Protein AF-A0A9E1XS50-F1 (afdb_monomer_lite)

Sequence (211 aa):
MIYQVLEYLRHYWGMLVGKTSTLADETSGAGISLDPRLLLGIIILLTICMASSFWAGSIAGSRRHPLLLHALIGAVAPIAYPATIMFTLDLQGAKEREQAKLDEEAAAEAEEAERVRLAEVMGRSPTPEDEDAGAEAESETFDEEYFKRISRNETGQLTGPWLISYNNQSVCALNIAECLDQVVVVEIETPGGDRQRIRIRYVLIEGCEHA

Radius of gyration: 31.03 Å; chains: 1; bounding box: 74×39×75 Å

pLDDT: mean 83.73, std 13.45, range [35.0, 97.88]

Secondary structure (DSSP, 8-state):
-HHHHHHHHHHHHHHHHHHHHHHHHHHHHTT----HHHHHHHHHHHHHHHHHHHHHHHHHHHTTS-HHHHHHHHHHSTTHHHHHHHHH---TTHHHHHHHHHHHHHHHHHHHHHHHHHHHHTT----TTTTSSS--S------HHHHHHHHB-TTSPBP--EEEEETTEEEEEEEEEEEETTEEEEEEE-TTS-EEEEEEEGGGEEEEEE-

Foldseek 3Di:
DVVVVVVVVVVVVVVVVVVVVVVVVVCVVVVPDPDPVVVVVVVVLQVQLQVQLQLQLVLCVVLVHDSNVSSVVSNVDGPVSSVVCNPVPHRPCPVVVVVVVVVVVVVVVVVVVVVCVVCVVVVHDPDVCVVPVPDPPPPPQQFLVVLVVQQADPVRHGDDQKWWDFPNDTAGFGGFDDRDHFWTWTWGQDPVRDIDIDTDGSVGTPDMDGD

Structure (mmCIF, N/CA/C/O backbone):
data_AF-A0A9E1XS50-F1
#
_entry.id   AF-A0A9E1XS50-F1
#
loop_
_atom_site.group_PDB
_atom_site.id
_atom_site.type_symbol
_atom_site.label_atom_id
_atom_site.label_alt_id
_atom_site.label_comp_id
_atom_site.label_asym_id
_atom_site.label_entity_id
_atom_site.label_seq_id
_atom_site.pdbx_PDB_ins_code
_atom_site.Cartn_x
_atom_site.Cartn_y
_atom_site.Cartn_z
_atom_site.occupancy
_atom_site.B_iso_or_equiv
_atom_site.auth_seq_id
_atom_site.auth_comp_id
_atom_site.auth_asym_id
_atom_site.auth_atom_id
_atom_site.pdbx_PDB_model_num
ATOM 1 N N . MET A 1 1 ? 28.394 7.875 9.866 1.00 77.62 1 MET A N 1
ATOM 2 C CA . MET A 1 1 ? 27.316 7.146 9.163 1.00 77.62 1 MET A CA 1
ATOM 3 C C . MET A 1 1 ? 27.189 7.559 7.693 1.00 77.62 1 MET A C 1
ATOM 5 O O . MET A 1 1 ? 27.354 6.703 6.841 1.00 77.62 1 MET A O 1
ATOM 9 N N . ILE A 1 2 ? 27.010 8.848 7.365 1.00 86.94 2 ILE A N 1
ATOM 10 C CA . ILE A 1 2 ? 26.852 9.326 5.968 1.00 86.94 2 ILE A CA 1
ATOM 11 C C . ILE A 1 2 ? 28.036 8.948 5.050 1.00 86.94 2 ILE A C 1
ATOM 13 O O . ILE A 1 2 ? 27.822 8.476 3.938 1.00 86.94 2 ILE A O 1
ATOM 17 N N . TYR A 1 3 ? 29.281 9.075 5.526 1.00 90.19 3 TYR A N 1
ATOM 18 C CA . TYR A 1 3 ? 30.476 8.715 4.745 1.00 90.19 3 TYR A CA 1
ATOM 19 C C . TYR A 1 3 ? 30.543 7.227 4.365 1.00 90.19 3 TYR A C 1
ATOM 21 O O . TYR A 1 3 ? 30.875 6.907 3.229 1.00 90.19 3 TYR A O 1
ATOM 29 N N . GLN A 1 4 ? 30.160 6.324 5.273 1.00 90.56 4 GLN A N 1
ATOM 30 C CA . GLN A 1 4 ? 30.132 4.885 4.987 1.00 90.56 4 GLN A CA 1
ATOM 31 C C . GLN A 1 4 ? 29.066 4.548 3.937 1.00 90.56 4 GLN A C 1
ATOM 33 O O . GLN A 1 4 ? 29.328 3.771 3.026 1.00 90.56 4 GLN A O 1
ATOM 38 N N . VAL A 1 5 ? 27.886 5.176 4.011 1.00 91.06 5 VAL A N 1
ATOM 39 C CA . VAL A 1 5 ? 26.820 4.983 3.012 1.00 91.06 5 VAL A CA 1
ATOM 40 C C . VAL A 1 5 ? 27.280 5.438 1.623 1.00 91.06 5 VAL A C 1
ATOM 42 O O . VAL A 1 5 ? 27.052 4.734 0.641 1.00 91.06 5 VAL A O 1
ATOM 45 N N . LEU A 1 6 ? 27.976 6.575 1.531 1.00 93.88 6 LEU A N 1
ATOM 46 C CA . LEU A 1 6 ? 28.511 7.081 0.263 1.00 93.88 6 LEU A CA 1
ATOM 47 C C . LEU A 1 6 ? 29.593 6.170 -0.333 1.00 93.88 6 LEU A C 1
ATOM 49 O O . LEU A 1 6 ? 29.589 5.951 -1.545 1.00 93.88 6 LEU A O 1
ATOM 53 N N . GLU A 1 7 ? 30.489 5.609 0.484 1.00 94.31 7 GLU A N 1
ATOM 54 C CA . GLU A 1 7 ? 31.482 4.636 0.008 1.00 94.31 7 GLU A CA 1
ATOM 55 C C . GLU A 1 7 ? 30.831 3.354 -0.513 1.00 94.31 7 GLU A C 1
ATOM 57 O O . GLU A 1 7 ? 31.189 2.886 -1.596 1.00 94.31 7 GLU A O 1
ATOM 62 N N . TYR A 1 8 ? 29.830 2.829 0.199 1.00 94.19 8 T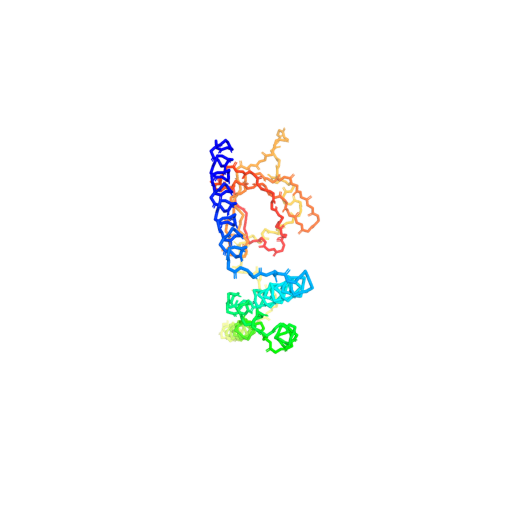YR A N 1
ATOM 63 C CA . TYR A 1 8 ? 29.065 1.672 -0.263 1.00 94.19 8 TYR A CA 1
ATOM 64 C C . TYR A 1 8 ? 28.368 1.954 -1.595 1.00 94.19 8 TYR A C 1
ATOM 66 O O . TYR A 1 8 ? 28.516 1.180 -2.541 1.00 94.19 8 TYR A O 1
ATOM 74 N N . LEU A 1 9 ? 27.664 3.083 -1.712 1.00 91.81 9 LEU A N 1
ATOM 75 C CA . LEU A 1 9 ? 26.997 3.470 -2.957 1.00 91.81 9 LEU A CA 1
ATOM 76 C C . LEU A 1 9 ? 27.991 3.617 -4.111 1.00 91.81 9 LEU A C 1
ATOM 78 O O . LEU A 1 9 ? 27.736 3.118 -5.206 1.00 91.81 9 LEU A O 1
ATOM 82 N N . ARG A 1 10 ? 29.149 4.239 -3.869 1.00 95.25 10 ARG A N 1
ATOM 83 C CA . ARG A 1 10 ? 30.204 4.390 -4.878 1.00 95.25 10 ARG A CA 1
ATOM 84 C C . ARG A 1 10 ? 30.781 3.042 -5.312 1.00 95.25 10 ARG A C 1
ATOM 86 O O . ARG A 1 10 ? 31.027 2.852 -6.502 1.00 95.25 10 ARG A O 1
ATOM 93 N N . HIS A 1 11 ? 30.982 2.112 -4.379 1.00 94.31 11 HIS A N 1
ATOM 94 C CA . HIS A 1 11 ? 31.460 0.764 -4.679 1.00 94.31 11 HIS A CA 1
ATOM 95 C C . HIS A 1 11 ? 30.464 -0.006 -5.557 1.00 94.31 11 HIS A C 1
ATOM 97 O O . HIS A 1 11 ? 30.837 -0.524 -6.611 1.00 94.31 11 HIS A O 1
ATOM 103 N N . TYR A 1 12 ? 29.184 -0.020 -5.174 1.00 92.31 12 TYR A N 1
ATOM 104 C CA . TYR A 1 12 ? 28.131 -0.667 -5.959 1.00 92.31 12 TYR A CA 1
ATOM 105 C C . TYR A 1 12 ? 27.942 -0.017 -7.330 1.00 92.31 12 TYR A C 1
ATOM 107 O O . TYR A 1 12 ? 27.784 -0.723 -8.325 1.00 92.31 12 TYR A O 1
ATOM 115 N N . TRP A 1 13 ? 28.023 1.312 -7.405 1.00 92.81 13 TRP A N 1
ATOM 116 C CA . TRP A 1 13 ? 27.971 2.034 -8.671 1.00 92.81 13 TRP A CA 1
ATOM 117 C C . TRP A 1 13 ? 29.124 1.644 -9.599 1.00 92.81 13 TRP A C 1
ATOM 119 O O . TRP A 1 13 ? 28.893 1.308 -10.757 1.00 92.81 13 TRP A O 1
ATOM 129 N N . GLY A 1 14 ? 30.359 1.613 -9.086 1.00 91.50 14 GLY A N 1
ATOM 130 C CA . GLY A 1 14 ? 31.525 1.175 -9.857 1.00 91.50 14 GLY A CA 1
ATOM 131 C C . GLY A 1 14 ? 31.387 -0.263 -10.364 1.00 91.50 14 GLY A C 1
ATOM 132 O O . GLY A 1 14 ? 31.705 -0.542 -11.518 1.00 91.50 14 GLY A O 1
ATOM 133 N N . MET A 1 15 ? 30.846 -1.160 -9.535 1.00 93.00 15 MET A N 1
ATOM 134 C CA . MET A 1 15 ? 30.574 -2.549 -9.914 1.00 93.00 15 MET A CA 1
ATOM 135 C C . MET A 1 15 ? 29.520 -2.655 -11.026 1.00 93.00 15 MET A C 1
ATOM 137 O O . MET A 1 15 ? 29.696 -3.428 -11.966 1.00 93.00 15 MET A O 1
ATOM 141 N N . LEU A 1 16 ? 28.435 -1.880 -10.934 1.00 85.44 16 LEU A N 1
ATOM 142 C CA . LEU A 1 16 ? 27.379 -1.841 -11.949 1.00 85.44 16 LEU A CA 1
ATOM 143 C C . LEU A 1 16 ? 27.908 -1.304 -13.279 1.00 85.44 16 LEU A C 1
ATOM 145 O O . LEU A 1 16 ? 27.749 -1.965 -14.302 1.00 85.44 16 LEU A O 1
ATOM 149 N N . VAL A 1 17 ? 28.592 -0.157 -13.253 1.00 89.75 17 VAL A N 1
ATOM 150 C CA . VAL A 1 17 ? 29.176 0.454 -14.454 1.00 89.75 17 VAL A CA 1
ATOM 151 C C . VAL A 1 17 ? 30.180 -0.495 -15.108 1.00 89.75 17 VAL A C 1
ATOM 153 O O . VAL A 1 17 ? 30.088 -0.733 -16.311 1.00 89.75 17 VAL A O 1
ATOM 156 N N . GLY A 1 18 ? 31.070 -1.109 -14.320 1.00 87.00 18 GLY A N 1
ATOM 157 C CA . GLY A 1 18 ? 32.047 -2.073 -14.827 1.00 87.00 18 GLY A CA 1
ATOM 158 C C . GLY A 1 18 ? 31.395 -3.263 -15.535 1.00 87.00 18 GLY A C 1
ATOM 159 O O . GLY A 1 18 ? 31.809 -3.630 -16.630 1.00 87.00 18 GLY A O 1
ATOM 160 N N . LYS A 1 19 ? 30.316 -3.823 -14.971 1.00 88.00 19 LYS A N 1
ATOM 161 C CA . LYS A 1 19 ? 29.565 -4.904 -15.630 1.00 88.00 19 LYS A CA 1
ATOM 162 C C . LYS A 1 19 ? 28.891 -4.445 -16.922 1.00 88.00 19 LYS A C 1
ATOM 164 O O . LYS A 1 19 ? 28.889 -5.190 -17.898 1.00 88.00 19 LYS A O 1
ATOM 169 N N . THR A 1 20 ? 28.337 -3.231 -16.951 1.00 81.00 20 THR A N 1
ATOM 170 C CA . THR A 1 20 ? 27.703 -2.699 -18.167 1.00 81.00 20 THR A CA 1
ATOM 171 C C . THR A 1 20 ? 28.705 -2.440 -19.289 1.00 81.00 20 THR A C 1
ATOM 173 O O . THR A 1 20 ? 28.376 -2.704 -20.441 1.00 81.00 20 THR A O 1
ATOM 176 N N . SER A 1 21 ? 29.930 -1.998 -18.978 1.00 80.56 21 SER A N 1
ATOM 177 C CA . SER A 1 21 ? 30.971 -1.810 -19.994 1.00 80.56 21 SER A CA 1
ATOM 178 C C . SER A 1 21 ? 31.474 -3.136 -20.556 1.00 80.56 21 SER A C 1
ATOM 180 O O . SER A 1 21 ? 31.610 -3.248 -21.766 1.00 80.56 21 SER A O 1
ATOM 182 N N . THR A 1 22 ? 31.665 -4.166 -19.721 1.00 83.75 22 THR A N 1
ATOM 183 C CA . THR A 1 22 ? 32.063 -5.496 -20.217 1.00 83.75 22 THR A CA 1
ATOM 184 C C . THR A 1 22 ? 31.010 -6.070 -21.164 1.00 83.75 22 THR A C 1
ATOM 186 O O . THR A 1 22 ? 31.348 -6.566 -22.233 1.00 83.75 22 THR A O 1
ATOM 189 N N . LEU A 1 23 ? 29.727 -5.930 -20.816 1.00 80.00 23 LEU A N 1
ATOM 190 C CA . LEU A 1 23 ? 28.626 -6.356 -21.680 1.00 80.00 23 LEU A CA 1
ATOM 191 C C . LEU A 1 23 ? 28.582 -5.571 -22.995 1.00 80.00 23 LEU A C 1
ATOM 193 O O . LEU A 1 23 ? 28.330 -6.173 -24.036 1.00 80.00 23 LEU A O 1
ATOM 197 N N . ALA A 1 24 ? 28.831 -4.257 -22.959 1.00 79.12 24 ALA A N 1
ATOM 198 C CA . ALA A 1 24 ? 28.889 -3.407 -24.149 1.00 79.12 24 ALA A CA 1
ATOM 199 C C . ALA A 1 24 ? 30.047 -3.803 -25.080 1.00 79.12 24 ALA A C 1
ATOM 201 O O . ALA A 1 24 ? 29.855 -3.905 -26.293 1.00 79.12 24 ALA A O 1
ATOM 202 N N . ASP A 1 25 ? 31.222 -4.092 -24.517 1.00 79.62 25 ASP A N 1
ATOM 203 C CA . ASP A 1 25 ? 32.388 -4.542 -25.278 1.00 79.62 25 ASP A CA 1
ATOM 204 C C . ASP A 1 25 ? 32.128 -5.913 -25.918 1.00 79.62 25 ASP A C 1
ATOM 206 O O . ASP A 1 25 ? 32.364 -6.081 -27.117 1.00 79.62 25 ASP A O 1
ATOM 210 N N . GLU A 1 26 ? 31.554 -6.862 -25.168 1.00 83.81 26 GLU A N 1
ATOM 211 C CA . GLU A 1 26 ? 31.157 -8.185 -25.672 1.00 83.81 26 GLU A CA 1
ATOM 212 C C . GLU A 1 26 ? 30.085 -8.101 -26.773 1.00 83.81 26 GLU A C 1
ATOM 214 O O . GLU A 1 26 ? 30.186 -8.801 -27.783 1.00 83.81 26 GLU A O 1
ATOM 219 N N . THR A 1 27 ? 29.088 -7.215 -26.641 1.00 78.12 27 THR A N 1
ATOM 220 C CA . THR A 1 27 ? 28.076 -7.008 -27.698 1.00 78.12 27 THR A CA 1
ATOM 221 C C . THR A 1 27 ? 28.667 -6.353 -28.943 1.00 78.12 27 THR A C 1
ATOM 223 O O . THR A 1 27 ? 28.302 -6.740 -30.057 1.00 78.12 27 THR A O 1
ATOM 226 N N . SER A 1 28 ? 29.612 -5.419 -28.780 1.00 78.06 28 SER A N 1
ATOM 227 C CA . SER A 1 28 ? 30.336 -4.824 -29.910 1.00 78.06 28 SER A CA 1
ATOM 228 C C . SER A 1 28 ? 31.208 -5.861 -30.631 1.00 78.06 28 SER A C 1
ATOM 230 O O . SER A 1 28 ? 31.209 -5.916 -31.861 1.00 78.06 28 SER A O 1
ATOM 232 N N . GLY A 1 29 ? 31.870 -6.745 -29.873 1.00 80.94 29 GLY A N 1
ATOM 233 C CA . GLY A 1 29 ? 32.693 -7.837 -30.394 1.00 80.94 29 GLY A CA 1
ATOM 234 C C . GLY A 1 29 ? 31.879 -8.913 -31.113 1.00 80.94 29 GLY A C 1
ATOM 235 O O . GLY A 1 29 ? 32.357 -9.497 -32.083 1.00 80.94 29 GLY A O 1
ATOM 236 N N . ALA A 1 30 ? 30.626 -9.126 -30.703 1.00 83.94 30 ALA A N 1
ATOM 237 C CA . ALA A 1 30 ? 29.678 -10.006 -31.384 1.00 83.94 30 ALA A CA 1
ATOM 238 C C . ALA A 1 30 ? 29.100 -9.408 -32.686 1.00 83.94 30 ALA A C 1
ATOM 240 O O . ALA A 1 30 ? 28.317 -10.071 -33.366 1.00 83.94 30 ALA A O 1
ATOM 241 N N . GLY A 1 31 ? 29.453 -8.164 -33.042 1.00 80.75 31 GLY A N 1
ATOM 242 C CA . GLY A 1 31 ? 28.940 -7.482 -34.234 1.00 80.75 31 GLY A CA 1
ATOM 243 C C . GLY A 1 31 ? 27.456 -7.113 -34.145 1.00 80.75 31 GLY A C 1
ATOM 244 O O . GLY A 1 31 ? 26.830 -6.822 -35.164 1.00 80.75 31 GLY A O 1
ATOM 245 N N . ILE A 1 32 ? 26.875 -7.126 -32.940 1.00 79.69 32 ILE A N 1
ATOM 246 C CA . ILE A 1 32 ? 25.472 -6.778 -32.718 1.00 79.69 32 ILE A CA 1
ATOM 247 C C . ILE A 1 32 ? 25.373 -5.253 -32.674 1.00 79.69 32 ILE A C 1
ATOM 249 O O . ILE A 1 32 ? 25.581 -4.620 -31.640 1.00 79.69 32 ILE A O 1
ATOM 253 N N . SER A 1 33 ? 25.045 -4.636 -33.808 1.00 80.75 33 SER A N 1
ATOM 254 C CA . SER A 1 33 ? 24.677 -3.222 -33.837 1.00 80.75 33 SER A CA 1
ATOM 255 C C . SER A 1 33 ? 23.289 -3.050 -33.214 1.00 80.75 33 SER A C 1
ATOM 257 O O . SER A 1 33 ? 22.285 -3.441 -33.813 1.00 80.75 33 SER A O 1
ATOM 259 N N . LEU A 1 34 ? 23.218 -2.472 -32.015 1.00 78.44 34 LEU A N 1
ATOM 260 C CA . LEU A 1 34 ? 21.952 -2.079 -31.396 1.00 78.44 34 LEU A CA 1
ATOM 261 C C . LEU A 1 34 ? 21.296 -0.972 -32.230 1.00 78.44 34 LEU A C 1
ATOM 263 O O . LEU A 1 34 ? 21.792 0.153 -32.269 1.00 78.44 34 LEU A O 1
ATOM 267 N N . ASP A 1 35 ? 20.175 -1.284 -32.885 1.00 88.94 35 ASP A N 1
ATOM 268 C CA . ASP A 1 35 ? 19.347 -0.275 -33.549 1.00 88.94 35 ASP A CA 1
ATOM 269 C C . ASP A 1 35 ? 18.808 0.701 -32.483 1.00 88.94 35 ASP A C 1
ATOM 271 O O . ASP A 1 35 ? 18.075 0.272 -31.581 1.00 88.94 35 ASP A O 1
ATOM 275 N N . PRO A 1 36 ? 19.125 2.010 -32.564 1.00 88.38 36 PRO A N 1
ATOM 276 C CA . PRO A 1 36 ? 18.626 3.006 -31.619 1.00 88.38 36 PRO A CA 1
ATOM 277 C C . PRO A 1 36 ? 17.100 2.998 -31.476 1.00 88.38 36 PRO A C 1
ATOM 279 O O . PRO A 1 36 ? 16.577 3.282 -30.399 1.00 88.38 36 PRO A O 1
ATOM 282 N N . ARG A 1 37 ? 16.369 2.646 -32.542 1.00 91.62 37 ARG A N 1
ATOM 283 C CA . ARG A 1 37 ? 14.902 2.557 -32.520 1.00 91.62 37 ARG A CA 1
ATOM 284 C C . ARG A 1 37 ? 14.420 1.362 -31.711 1.00 91.62 37 ARG A C 1
ATOM 286 O O . ARG A 1 37 ? 13.469 1.497 -30.945 1.00 91.62 37 ARG A O 1
ATOM 293 N N . LEU A 1 38 ? 15.085 0.215 -31.852 1.00 89.62 38 LEU A N 1
ATOM 294 C CA . LEU A 1 38 ? 14.787 -0.979 -31.064 1.00 89.62 38 LEU A CA 1
ATOM 295 C C . LEU A 1 38 ? 15.067 -0.722 -29.581 1.00 89.62 38 LEU A C 1
ATOM 297 O O . LEU A 1 38 ? 14.220 -1.018 -28.742 1.00 89.62 38 LEU A O 1
ATOM 301 N N . LEU A 1 39 ? 16.218 -0.117 -29.267 1.00 89.31 39 LEU A N 1
ATOM 302 C CA . LEU A 1 39 ? 16.581 0.249 -27.898 1.00 89.31 39 LEU A CA 1
ATOM 303 C C . LEU A 1 39 ? 15.534 1.182 -27.274 1.00 89.31 39 LEU A C 1
ATOM 305 O O . LEU A 1 39 ? 15.058 0.923 -26.170 1.00 89.31 39 LEU A O 1
ATOM 309 N N . LEU A 1 40 ? 15.132 2.231 -27.998 1.00 93.25 40 LEU A N 1
ATOM 310 C CA . LEU A 1 40 ? 14.076 3.141 -27.558 1.00 93.25 40 LEU A CA 1
ATOM 311 C C . LEU A 1 40 ? 12.752 2.398 -27.320 1.00 93.25 40 LEU A C 1
ATOM 313 O O . LEU A 1 40 ? 12.102 2.620 -26.300 1.00 93.25 40 LEU A O 1
ATOM 317 N N . GLY A 1 41 ? 12.376 1.487 -28.221 1.00 95.25 41 GLY A N 1
ATOM 318 C CA . GLY A 1 41 ? 11.184 0.651 -28.073 1.00 95.25 41 GLY A CA 1
ATOM 319 C C . GLY A 1 41 ? 11.211 -0.212 -26.808 1.00 95.25 41 GLY A C 1
ATOM 320 O O . GLY A 1 41 ? 10.222 -0.254 -26.078 1.00 95.25 41 GLY A O 1
ATOM 321 N N . ILE A 1 42 ? 12.353 -0.837 -26.501 1.00 94.56 42 ILE A N 1
ATOM 322 C CA . ILE A 1 42 ? 12.547 -1.634 -25.278 1.00 94.56 42 ILE A CA 1
ATOM 323 C C . ILE A 1 42 ? 12.417 -0.754 -24.030 1.00 94.56 42 ILE A C 1
ATOM 325 O O . ILE A 1 42 ? 11.721 -1.130 -23.090 1.00 94.56 42 ILE A O 1
ATOM 329 N N . ILE A 1 43 ? 13.037 0.431 -24.021 1.00 95.44 43 ILE A N 1
ATOM 330 C CA . ILE A 1 43 ? 12.958 1.367 -22.888 1.00 95.44 43 ILE A CA 1
ATOM 331 C C . ILE A 1 43 ? 11.507 1.793 -22.636 1.00 95.44 43 ILE A C 1
ATOM 333 O O . ILE A 1 43 ? 11.052 1.779 -21.491 1.00 95.44 43 ILE A O 1
ATOM 337 N N . ILE A 1 44 ? 10.763 2.138 -23.690 1.00 96.75 44 ILE A N 1
ATOM 338 C CA . ILE A 1 44 ? 9.350 2.521 -23.578 1.00 96.75 44 ILE A CA 1
ATOM 339 C C . ILE A 1 44 ? 8.524 1.351 -23.035 1.00 96.75 44 ILE A C 1
ATOM 341 O O . ILE A 1 44 ? 7.753 1.533 -22.094 1.00 96.75 44 ILE A O 1
ATOM 345 N N . LEU A 1 45 ? 8.716 0.146 -23.577 1.00 96.50 45 LEU A N 1
ATOM 346 C CA . LEU A 1 45 ? 8.009 -1.055 -23.135 1.00 96.50 45 LEU A CA 1
ATOM 347 C C . LEU A 1 45 ? 8.256 -1.349 -21.648 1.00 96.50 45 LEU A C 1
ATOM 349 O O . LEU A 1 45 ? 7.302 -1.517 -20.891 1.00 96.50 45 LEU A O 1
ATOM 353 N N . LEU A 1 46 ? 9.520 -1.354 -21.213 1.00 96.75 46 LEU A N 1
ATOM 354 C CA . LEU A 1 46 ? 9.886 -1.581 -19.811 1.00 96.75 46 LEU A CA 1
ATOM 355 C C . LEU A 1 46 ? 9.294 -0.514 -18.888 1.00 96.75 46 LEU A C 1
ATOM 357 O O . LEU A 1 46 ? 8.802 -0.837 -17.807 1.00 96.75 46 LEU A O 1
ATOM 361 N N . THR A 1 47 ? 9.289 0.743 -19.334 1.00 96.75 47 THR A N 1
ATOM 362 C CA . THR A 1 47 ? 8.691 1.856 -18.587 1.00 96.75 47 THR A CA 1
ATOM 363 C C . THR A 1 47 ? 7.191 1.637 -18.383 1.00 96.75 47 THR A C 1
ATOM 365 O O . THR A 1 47 ? 6.696 1.781 -17.265 1.00 96.75 47 THR A O 1
ATOM 368 N N . ILE A 1 48 ? 6.469 1.229 -19.433 1.00 97.31 48 ILE A N 1
ATOM 369 C CA . ILE A 1 48 ? 5.034 0.919 -19.362 1.00 97.31 48 ILE A CA 1
ATOM 370 C C . ILE A 1 48 ? 4.779 -0.262 -18.413 1.00 97.31 48 ILE A C 1
ATOM 372 O O . ILE A 1 48 ? 3.883 -0.186 -17.569 1.00 97.31 48 ILE A O 1
ATOM 376 N N . CYS A 1 49 ? 5.579 -1.328 -18.498 1.00 97.25 49 CYS A N 1
ATOM 377 C CA . CYS A 1 49 ? 5.481 -2.478 -17.596 1.00 97.25 49 CYS A CA 1
ATOM 378 C C . CYS A 1 49 ? 5.717 -2.087 -16.129 1.00 97.25 49 CYS A C 1
ATOM 380 O O . CYS A 1 49 ? 4.938 -2.482 -15.259 1.00 97.25 49 CYS A O 1
ATOM 382 N N . MET A 1 50 ? 6.740 -1.276 -15.834 1.00 97.50 50 MET A N 1
ATOM 383 C CA . MET A 1 50 ? 7.004 -0.794 -14.472 1.00 97.50 50 MET A CA 1
ATOM 384 C C . MET A 1 50 ? 5.880 0.102 -13.950 1.00 97.50 50 MET A C 1
ATOM 386 O O . MET A 1 50 ? 5.394 -0.116 -12.841 1.00 97.50 50 MET A O 1
ATOM 390 N N . ALA A 1 51 ? 5.422 1.067 -14.752 1.00 97.31 51 ALA A N 1
ATOM 391 C CA . ALA A 1 51 ? 4.314 1.944 -14.380 1.00 97.31 51 ALA A CA 1
ATOM 392 C C . ALA A 1 51 ? 3.042 1.137 -14.073 1.00 97.31 51 ALA A C 1
ATOM 394 O O . ALA A 1 51 ? 2.395 1.357 -13.050 1.00 97.31 51 ALA A O 1
ATOM 395 N N . SER A 1 52 ? 2.730 0.146 -14.911 1.00 97.69 52 SER A N 1
ATOM 396 C CA . SER A 1 52 ? 1.601 -0.764 -14.705 1.00 97.69 52 SER A CA 1
ATOM 397 C C . SER A 1 52 ? 1.746 -1.609 -13.432 1.00 97.69 52 SER A C 1
ATOM 399 O O . SER A 1 52 ? 0.785 -1.753 -12.677 1.00 97.69 52 SER A O 1
ATOM 401 N N . SER A 1 53 ? 2.951 -2.113 -13.146 1.00 97.69 53 SER A N 1
ATOM 402 C CA . SER A 1 53 ? 3.250 -2.876 -11.923 1.00 97.69 53 SER A CA 1
ATOM 403 C C . SER A 1 53 ? 2.992 -2.053 -10.664 1.00 97.69 53 SER A C 1
ATOM 405 O O . SER A 1 53 ? 2.312 -2.506 -9.744 1.00 97.69 53 SER A O 1
ATOM 407 N N . PHE A 1 54 ? 3.508 -0.820 -10.622 1.00 97.88 54 PHE A N 1
ATOM 408 C CA . PHE A 1 54 ? 3.328 0.062 -9.471 1.00 97.88 54 PHE A CA 1
ATOM 409 C C . PHE A 1 54 ? 1.881 0.509 -9.308 1.00 97.88 54 PHE A C 1
ATOM 411 O O . PHE A 1 54 ? 1.378 0.543 -8.185 1.00 97.88 54 PHE A O 1
ATOM 418 N N . TRP A 1 55 ? 1.189 0.792 -10.412 1.00 97.69 55 TRP A N 1
ATOM 419 C CA . TRP A 1 55 ? -0.222 1.149 -10.367 1.00 97.69 55 TRP A CA 1
ATOM 420 C C . TRP A 1 55 ? -1.074 -0.001 -9.817 1.00 97.69 55 TRP A C 1
ATOM 422 O O . TRP A 1 55 ? -1.850 0.200 -8.880 1.00 97.69 55 TRP A O 1
ATOM 432 N N . ALA A 1 56 ? -0.872 -1.221 -10.323 1.00 97.44 56 ALA A N 1
ATOM 433 C CA . ALA A 1 56 ? -1.598 -2.394 -9.854 1.00 97.44 56 ALA A CA 1
ATOM 434 C C . ALA A 1 56 ? -1.295 -2.719 -8.381 1.00 97.44 56 ALA A C 1
ATOM 436 O O . ALA A 1 56 ? -2.210 -2.967 -7.593 1.00 97.44 56 ALA A O 1
ATOM 437 N N . GLY A 1 57 ? -0.016 -2.661 -7.994 1.00 96.69 57 GLY A N 1
ATOM 438 C CA . GLY A 1 57 ? 0.418 -2.855 -6.611 1.00 96.69 57 GLY A CA 1
ATOM 439 C C . GLY A 1 57 ? -0.186 -1.824 -5.655 1.00 96.69 57 GLY A C 1
ATOM 440 O O . GLY A 1 57 ? -0.639 -2.190 -4.574 1.00 96.69 57 GLY A O 1
ATOM 441 N N . SER A 1 58 ? -0.266 -0.554 -6.063 1.00 96.56 58 SER A N 1
ATOM 442 C CA . SER A 1 58 ? -0.877 0.516 -5.264 1.00 96.56 58 SER A CA 1
ATOM 443 C C . SER A 1 58 ? -2.372 0.278 -5.014 1.00 96.56 58 SER A C 1
ATOM 445 O O . SER A 1 58 ? -2.815 0.362 -3.865 1.00 96.56 58 SER A O 1
ATOM 447 N N . ILE A 1 59 ? -3.137 -0.106 -6.048 1.00 94.75 59 ILE A N 1
ATOM 448 C CA . ILE A 1 59 ? -4.563 -0.450 -5.903 1.00 94.75 59 ILE A CA 1
ATOM 449 C C . ILE A 1 59 ? -4.723 -1.620 -4.925 1.00 94.75 59 ILE A C 1
ATOM 451 O O . ILE A 1 59 ? -5.504 -1.526 -3.977 1.00 94.75 59 ILE A O 1
ATOM 455 N N . ALA A 1 60 ? -3.951 -2.692 -5.104 1.00 94.94 60 ALA A N 1
ATOM 456 C CA . ALA A 1 60 ? -4.008 -3.863 -4.233 1.00 94.94 60 ALA A CA 1
ATOM 457 C C . ALA A 1 60 ? -3.660 -3.538 -2.775 1.00 94.94 60 ALA A C 1
ATOM 459 O O . ALA A 1 60 ? -4.394 -3.931 -1.867 1.00 94.94 60 ALA A O 1
ATOM 460 N N . GLY A 1 61 ? -2.596 -2.760 -2.554 1.00 92.75 61 GLY A N 1
ATOM 461 C CA . GLY A 1 61 ? -2.177 -2.322 -1.224 1.00 92.75 61 GLY A CA 1
ATOM 462 C C . GLY A 1 61 ? -3.259 -1.509 -0.514 1.00 92.75 61 GLY A C 1
ATOM 463 O O . GLY A 1 61 ? -3.558 -1.768 0.650 1.00 92.75 61 GLY A O 1
ATOM 464 N N . SER A 1 62 ? -3.927 -0.597 -1.230 1.00 92.75 62 SER A N 1
ATOM 465 C CA . SER A 1 62 ? -5.046 0.179 -0.670 1.00 92.75 62 SER A CA 1
ATOM 466 C C . SER A 1 62 ? -6.246 -0.691 -0.267 1.00 92.75 62 SER A C 1
ATOM 468 O O . SER A 1 62 ? -6.986 -0.349 0.655 1.00 92.75 62 SER A O 1
ATOM 470 N N . ARG A 1 63 ? -6.411 -1.847 -0.921 1.00 91.38 63 ARG A N 1
ATOM 471 C CA . ARG A 1 63 ? -7.495 -2.810 -0.686 1.00 91.38 63 ARG A CA 1
ATOM 472 C C . ARG A 1 63 ? -7.090 -3.986 0.213 1.00 91.38 63 ARG A C 1
ATOM 474 O O . ARG A 1 63 ? -7.884 -4.911 0.366 1.00 91.38 63 ARG A O 1
ATOM 481 N N . ARG A 1 64 ? -5.905 -3.915 0.842 1.00 89.62 64 ARG A N 1
ATOM 482 C CA . ARG A 1 64 ? -5.322 -4.919 1.762 1.00 89.62 64 ARG A CA 1
ATOM 483 C C . ARG A 1 64 ? -4.984 -6.279 1.128 1.00 89.62 64 ARG A C 1
ATOM 485 O O . ARG A 1 64 ? -4.828 -7.260 1.843 1.00 89.62 64 ARG A O 1
ATOM 492 N N . HIS A 1 65 ? -4.804 -6.324 -0.190 1.00 92.50 65 HIS A N 1
ATOM 493 C CA . HIS A 1 65 ? -4.358 -7.516 -0.925 1.00 92.50 65 HIS A CA 1
ATOM 494 C C . HIS A 1 65 ? -2.818 -7.574 -1.035 1.00 92.50 65 HIS A C 1
ATOM 496 O O . HIS A 1 65 ? -2.149 -6.548 -0.871 1.00 92.50 65 HIS A O 1
ATOM 502 N N . PRO A 1 66 ? -2.208 -8.743 -1.331 1.00 93.44 66 PRO A N 1
ATOM 503 C CA . PRO A 1 66 ? -0.750 -8.889 -1.397 1.00 93.44 66 PRO A CA 1
ATOM 504 C C . PRO A 1 66 ? -0.120 -8.093 -2.555 1.00 93.44 66 PRO A C 1
ATOM 506 O O . PRO A 1 66 ? -0.192 -8.482 -3.721 1.00 93.44 66 PRO A O 1
ATOM 509 N N . LEU A 1 67 ? 0.571 -6.999 -2.216 1.00 95.12 67 LEU A N 1
ATOM 510 C CA . LEU A 1 67 ? 1.133 -6.017 -3.157 1.00 95.12 67 LEU A CA 1
ATOM 511 C C . LEU A 1 67 ? 2.024 -6.634 -4.252 1.00 95.12 67 LEU A C 1
ATOM 513 O O . LEU A 1 67 ? 1.894 -6.282 -5.423 1.00 95.12 67 LEU A O 1
ATOM 517 N N . LEU A 1 68 ? 2.904 -7.574 -3.886 1.00 95.81 68 LEU A N 1
ATOM 518 C CA . LEU A 1 68 ? 3.862 -8.186 -4.817 1.00 95.81 68 LEU A CA 1
ATOM 519 C C . LEU A 1 68 ? 3.187 -9.001 -5.926 1.00 95.81 68 LEU A C 1
ATOM 521 O O . LEU A 1 68 ? 3.629 -8.948 -7.072 1.00 95.81 68 LEU A O 1
ATOM 525 N N . LEU A 1 69 ? 2.108 -9.723 -5.606 1.00 96.38 69 LEU A N 1
ATOM 526 C CA . LEU A 1 69 ? 1.381 -10.531 -6.586 1.00 96.38 69 LEU A CA 1
ATOM 527 C C . LEU A 1 69 ? 0.766 -9.635 -7.667 1.00 96.38 69 LEU A C 1
ATOM 529 O O . LEU A 1 69 ? 0.974 -9.856 -8.859 1.00 96.38 69 LEU A O 1
ATOM 533 N N . HIS A 1 70 ? 0.053 -8.589 -7.247 1.00 96.81 70 HIS A N 1
ATOM 534 C CA . HIS A 1 70 ? -0.602 -7.660 -8.166 1.00 96.81 70 HIS A CA 1
ATOM 535 C C . HIS A 1 70 ? 0.405 -6.825 -8.966 1.00 96.81 70 HIS A C 1
ATOM 537 O O . HIS A 1 70 ? 0.160 -6.540 -10.137 1.00 96.81 70 HIS A O 1
ATOM 543 N N . ALA A 1 71 ? 1.559 -6.492 -8.380 1.00 96.44 71 ALA A N 1
ATOM 544 C CA . ALA A 1 71 ? 2.641 -5.834 -9.104 1.00 96.44 71 ALA A CA 1
ATOM 545 C C . ALA A 1 71 ? 3.221 -6.727 -10.215 1.00 96.44 71 ALA A C 1
ATOM 547 O O . ALA A 1 71 ? 3.361 -6.267 -11.346 1.00 96.44 71 ALA A O 1
ATOM 548 N N . LEU A 1 72 ? 3.494 -8.008 -9.935 1.00 97.38 72 LEU A N 1
ATOM 549 C CA . LEU A 1 72 ? 4.004 -8.955 -10.937 1.00 97.38 72 LEU A CA 1
ATOM 550 C C . LEU A 1 72 ? 3.017 -9.165 -12.088 1.00 97.38 72 LEU A C 1
ATOM 552 O O . LEU A 1 72 ? 3.412 -9.131 -13.253 1.00 97.38 72 LEU A O 1
ATOM 556 N N . ILE A 1 73 ? 1.730 -9.334 -11.783 1.00 96.62 73 ILE A N 1
ATOM 557 C CA . ILE A 1 73 ? 0.706 -9.495 -12.824 1.00 96.62 73 ILE A CA 1
ATOM 558 C C . ILE A 1 73 ? 0.559 -8.197 -13.634 1.00 96.62 73 ILE A C 1
ATOM 560 O O . ILE A 1 73 ? 0.460 -8.247 -14.861 1.00 96.62 73 ILE A O 1
ATOM 564 N N . GLY A 1 74 ? 0.635 -7.033 -12.978 1.00 95.81 74 GLY A N 1
ATOM 565 C CA . GLY A 1 74 ? 0.651 -5.728 -13.640 1.00 95.81 74 GLY A CA 1
ATOM 566 C C . GLY A 1 74 ? 1.835 -5.534 -14.593 1.00 95.81 74 GLY A C 1
ATOM 567 O O . GLY A 1 74 ? 1.672 -4.861 -15.612 1.00 95.81 74 GLY A O 1
ATOM 568 N N . ALA A 1 75 ? 2.989 -6.148 -14.313 1.00 96.62 75 ALA A N 1
ATOM 569 C CA . ALA A 1 75 ? 4.156 -6.144 -15.199 1.00 96.62 75 ALA A CA 1
ATOM 570 C C . ALA A 1 75 ? 3.918 -6.953 -16.482 1.00 96.62 75 ALA A C 1
ATOM 572 O O . ALA A 1 75 ? 4.288 -6.513 -17.571 1.00 96.62 75 ALA A O 1
ATOM 573 N N . VAL A 1 76 ? 3.310 -8.137 -16.336 1.00 96.94 76 VAL A N 1
ATOM 574 C CA . VAL A 1 76 ? 3.072 -9.101 -17.424 1.00 96.94 76 VAL A CA 1
ATOM 575 C C . VAL A 1 76 ? 1.930 -8.656 -18.335 1.00 96.94 76 VAL A C 1
ATOM 577 O O . VAL A 1 76 ? 2.010 -8.824 -19.549 1.00 96.94 76 VAL A O 1
ATOM 580 N N . ALA A 1 77 ? 0.877 -8.075 -17.760 1.00 96.38 77 ALA A N 1
ATOM 581 C CA . ALA A 1 77 ? -0.302 -7.602 -18.478 1.00 96.38 77 ALA A CA 1
ATOM 582 C C . ALA A 1 77 ? -0.450 -6.076 -18.330 1.00 96.38 77 ALA A C 1
ATOM 584 O O . ALA A 1 77 ? -1.363 -5.604 -17.636 1.00 96.38 77 ALA A O 1
ATOM 585 N N . PRO A 1 78 ? 0.447 -5.289 -18.960 1.00 94.94 78 PRO A N 1
ATOM 586 C CA . PRO A 1 78 ? 0.446 -3.846 -18.816 1.00 94.94 78 PRO A CA 1
ATOM 587 C C . PRO A 1 78 ? -0.887 -3.238 -19.255 1.00 94.94 78 PRO A C 1
ATOM 589 O O . PRO A 1 78 ? -1.464 -3.656 -20.257 1.00 94.94 78 PRO A O 1
ATOM 592 N N . ILE A 1 79 ? -1.355 -2.223 -18.522 1.00 93.94 79 ILE A N 1
ATOM 593 C CA . ILE A 1 79 ? -2.593 -1.459 -18.780 1.00 93.94 79 ILE A CA 1
ATOM 594 C C . ILE A 1 79 ? -3.879 -2.263 -18.529 1.00 93.94 79 ILE A C 1
ATOM 596 O O . ILE A 1 79 ? -4.722 -1.822 -17.750 1.00 93.94 79 ILE A O 1
ATOM 600 N N . ALA A 1 80 ? -4.036 -3.438 -19.143 1.00 96.50 80 ALA A N 1
ATOM 601 C CA . ALA A 1 80 ? -5.250 -4.246 -19.033 1.00 96.50 80 ALA A CA 1
ATOM 602 C C . ALA A 1 80 ? -5.512 -4.685 -17.586 1.00 96.50 80 ALA A C 1
ATOM 604 O O . ALA A 1 80 ? -6.615 -4.516 -17.068 1.00 96.50 80 ALA A O 1
ATOM 605 N N . TYR A 1 81 ? -4.486 -5.194 -16.904 1.00 96.12 81 TYR A N 1
ATOM 606 C CA . TYR A 1 81 ? -4.633 -5.671 -15.535 1.00 96.12 81 TYR A CA 1
ATOM 607 C C . TYR A 1 81 ? -4.986 -4.569 -14.523 1.00 96.12 81 TYR A C 1
ATOM 609 O O . TYR A 1 81 ? -6.047 -4.689 -13.903 1.00 96.12 81 TYR A O 1
ATOM 617 N N . PRO A 1 82 ? -4.194 -3.483 -14.360 1.00 92.69 82 PRO A N 1
ATOM 618 C CA . PRO A 1 82 ? -4.537 -2.410 -13.423 1.00 92.69 82 PRO A CA 1
ATOM 619 C C . PRO A 1 82 ? -5.926 -1.807 -13.688 1.00 92.69 82 PRO A C 1
ATOM 621 O O . PRO A 1 82 ? -6.641 -1.503 -12.735 1.00 92.69 82 PRO A O 1
ATOM 624 N N . ALA A 1 83 ? -6.347 -1.705 -14.956 1.00 95.50 83 ALA A N 1
ATOM 625 C CA . ALA A 1 83 ? -7.689 -1.239 -15.304 1.00 95.50 83 ALA A CA 1
ATOM 626 C C . ALA A 1 83 ? -8.791 -2.185 -14.794 1.00 95.50 83 ALA A C 1
ATOM 628 O O . ALA A 1 83 ? -9.775 -1.725 -14.220 1.00 95.50 83 ALA A O 1
ATOM 629 N N . THR A 1 84 ? -8.629 -3.503 -14.957 1.00 95.75 84 THR A N 1
ATOM 630 C CA . THR A 1 84 ? -9.632 -4.484 -14.498 1.00 95.75 84 THR A CA 1
ATOM 631 C C . THR A 1 84 ? -9.750 -4.545 -12.976 1.00 95.75 84 THR A C 1
ATOM 633 O O . THR A 1 84 ? -10.858 -4.462 -12.445 1.00 95.75 84 THR A O 1
ATOM 636 N N . ILE A 1 85 ? -8.625 -4.609 -12.253 1.00 94.88 85 ILE A N 1
ATOM 637 C CA . ILE A 1 85 ? -8.647 -4.748 -10.789 1.00 94.88 85 ILE A CA 1
ATOM 638 C C . ILE A 1 85 ? -9.255 -3.531 -10.095 1.00 94.88 85 ILE A C 1
ATOM 640 O O . ILE A 1 85 ? -9.778 -3.663 -8.992 1.00 94.88 85 ILE A O 1
ATOM 644 N N . MET A 1 86 ? -9.235 -2.360 -10.741 1.00 93.25 86 MET A N 1
ATOM 645 C CA . MET A 1 86 ? -9.867 -1.155 -10.214 1.00 93.25 86 MET A CA 1
ATOM 646 C C . MET A 1 86 ? -11.368 -1.367 -9.970 1.00 93.25 86 MET A C 1
ATOM 648 O O . MET A 1 86 ? -11.892 -0.867 -8.974 1.00 93.25 86 MET A O 1
ATOM 652 N N . PHE A 1 87 ? -12.031 -2.179 -10.798 1.00 93.31 87 PHE A N 1
ATOM 653 C CA . PHE A 1 87 ? -13.460 -2.479 -10.683 1.00 93.31 87 PHE A CA 1
ATOM 654 C C . PHE A 1 87 ? -13.758 -3.800 -9.972 1.00 93.31 87 PHE A C 1
ATOM 656 O O . PHE A 1 87 ? -14.804 -3.914 -9.349 1.00 93.31 87 PHE A O 1
ATOM 663 N N . THR A 1 88 ? -12.870 -4.795 -10.055 1.00 92.69 88 THR A N 1
ATOM 664 C CA . THR A 1 88 ? -13.183 -6.152 -9.572 1.00 92.69 88 THR A CA 1
ATOM 665 C C . THR A 1 88 ? -12.657 -6.469 -8.177 1.00 92.69 88 THR A C 1
ATOM 667 O O . THR A 1 88 ? -13.110 -7.431 -7.566 1.00 92.69 88 THR A O 1
ATOM 670 N N . LEU A 1 89 ? -11.650 -5.744 -7.686 1.00 89.19 89 LEU A N 1
ATOM 671 C CA . LEU A 1 89 ? -11.006 -6.082 -6.418 1.00 89.19 89 LEU A CA 1
ATOM 672 C C . LEU A 1 89 ? -11.784 -5.450 -5.253 1.00 89.19 89 LEU A C 1
ATOM 674 O O . LEU A 1 89 ? -11.694 -4.248 -5.062 1.00 89.19 89 LEU A O 1
ATOM 678 N N . ASP A 1 90 ? -12.531 -6.200 -4.454 1.00 84.00 90 ASP A N 1
ATOM 679 C CA . ASP A 1 90 ? -13.205 -5.614 -3.284 1.00 84.00 90 ASP A CA 1
ATOM 680 C C . ASP A 1 90 ? -12.240 -5.359 -2.115 1.00 84.00 90 ASP A C 1
ATOM 682 O O . ASP A 1 90 ? -11.154 -5.946 -2.020 1.00 84.00 90 ASP A O 1
ATOM 686 N N . LEU A 1 91 ? -12.643 -4.461 -1.209 1.00 77.06 91 LEU A N 1
ATOM 687 C CA . LEU A 1 91 ? -11.895 -4.175 0.013 1.00 77.06 91 LEU A CA 1
ATOM 688 C C . LEU A 1 91 ? -11.940 -5.403 0.936 1.00 77.06 91 LEU A C 1
ATOM 690 O O . LEU A 1 91 ? -12.999 -5.764 1.460 1.00 77.06 91 LEU A O 1
ATOM 694 N N . GLN A 1 92 ? -10.791 -6.041 1.158 1.00 73.25 92 GLN A N 1
ATOM 695 C CA . GLN A 1 92 ? -10.721 -7.220 2.015 1.00 73.25 92 GLN A CA 1
ATOM 696 C C . GLN A 1 92 ? -11.095 -6.838 3.463 1.00 73.25 92 GLN A C 1
ATOM 698 O O . GLN A 1 92 ? -10.591 -5.852 4.015 1.00 73.25 92 GLN A O 1
ATOM 703 N N . GLY A 1 93 ? -12.037 -7.577 4.060 1.00 67.69 93 GLY A N 1
ATOM 704 C CA . GLY A 1 93 ? -12.545 -7.325 5.416 1.00 67.69 93 GLY A CA 1
ATOM 705 C C . GLY A 1 93 ? -13.585 -6.199 5.534 1.00 67.69 93 GLY A C 1
ATOM 706 O O . GLY A 1 93 ? -13.803 -5.688 6.631 1.00 67.69 93 GLY A O 1
ATOM 707 N N . ALA A 1 94 ? -14.204 -5.751 4.433 1.00 74.88 94 ALA A N 1
ATOM 708 C CA . ALA A 1 94 ? -15.400 -4.902 4.512 1.00 74.88 94 ALA A CA 1
ATOM 709 C C . ALA A 1 94 ? -16.602 -5.688 5.065 1.00 74.88 94 ALA A C 1
ATOM 711 O O . ALA A 1 94 ? -17.230 -5.236 6.014 1.00 74.88 94 ALA A O 1
ATOM 712 N N . LYS A 1 95 ? -16.833 -6.905 4.550 1.00 72.94 95 LYS A N 1
ATOM 713 C CA . LYS A 1 95 ? -17.904 -7.799 5.023 1.00 72.94 95 LYS A CA 1
ATOM 714 C C . LYS A 1 95 ? -17.737 -8.231 6.478 1.00 72.94 95 LYS A C 1
ATOM 716 O O . LYS A 1 95 ? -18.713 -8.268 7.204 1.00 72.94 95 LYS A O 1
ATOM 721 N N . GLU A 1 96 ? -16.509 -8.510 6.911 1.00 78.31 96 GLU A N 1
ATOM 722 C CA . GLU A 1 96 ? -16.234 -8.881 8.309 1.00 78.31 96 GLU A CA 1
ATOM 723 C C . GLU A 1 96 ? -16.505 -7.717 9.269 1.00 78.31 96 GLU A C 1
ATOM 725 O O . GLU A 1 96 ? -17.015 -7.931 10.358 1.00 78.31 96 GLU A O 1
ATOM 730 N N . ARG A 1 97 ? -16.220 -6.472 8.860 1.00 74.94 97 ARG A N 1
ATOM 731 C CA . ARG A 1 97 ? -16.556 -5.279 9.656 1.00 74.94 97 ARG A CA 1
ATOM 732 C C . ARG A 1 97 ? -18.049 -4.985 9.671 1.00 74.94 97 ARG A C 1
ATOM 734 O O . ARG A 1 97 ? -18.554 -4.502 10.673 1.00 74.94 97 ARG A O 1
ATOM 741 N N . GLU A 1 98 ? -18.731 -5.237 8.563 1.00 81.69 98 GLU A N 1
ATOM 742 C CA . GLU A 1 98 ? -20.183 -5.108 8.483 1.00 81.69 98 GLU A CA 1
ATOM 743 C C . GLU A 1 98 ? -20.872 -6.157 9.364 1.00 81.69 98 GLU A C 1
ATOM 745 O O . GLU A 1 98 ? -21.745 -5.803 10.144 1.00 81.69 98 GLU A O 1
ATOM 750 N N . GLN A 1 99 ? -20.414 -7.412 9.332 1.00 83.38 99 GLN A N 1
ATOM 751 C CA . GLN A 1 99 ? -20.901 -8.460 10.233 1.00 83.38 99 GLN A CA 1
ATOM 752 C C . GLN A 1 99 ? -20.587 -8.157 11.696 1.00 83.38 99 GLN A C 1
ATOM 754 O O . GLN A 1 99 ? -21.491 -8.228 12.512 1.00 83.38 99 GLN A O 1
ATOM 759 N N . ALA A 1 100 ? -19.364 -7.731 12.020 1.00 86.62 100 ALA A N 1
ATOM 760 C CA . ALA A 1 100 ? -19.016 -7.364 13.392 1.00 86.62 100 ALA A CA 1
ATOM 761 C C . ALA A 1 100 ? -19.900 -6.230 13.936 1.00 86.62 100 ALA A C 1
ATOM 763 O O . ALA A 1 100 ? -20.287 -6.273 15.095 1.00 86.62 100 ALA A O 1
ATOM 764 N N . LYS A 1 101 ? -20.263 -5.252 13.094 1.00 86.00 101 LYS A N 1
ATOM 765 C CA . LYS A 1 101 ? -21.212 -4.198 13.476 1.00 86.00 101 LYS A CA 1
ATOM 766 C C . LYS A 1 101 ? -22.623 -4.727 13.703 1.00 86.00 101 LYS A C 1
ATOM 768 O O . LYS A 1 101 ? -23.249 -4.342 14.677 1.00 86.00 101 LYS A O 1
ATOM 773 N N . LEU A 1 102 ? -23.114 -5.601 12.826 1.00 88.88 102 LEU A N 1
ATOM 774 C CA . LEU A 1 102 ? -24.438 -6.206 12.992 1.00 88.88 102 LEU A CA 1
ATOM 775 C C . LEU A 1 102 ? -24.505 -7.091 14.242 1.00 88.88 102 LEU A 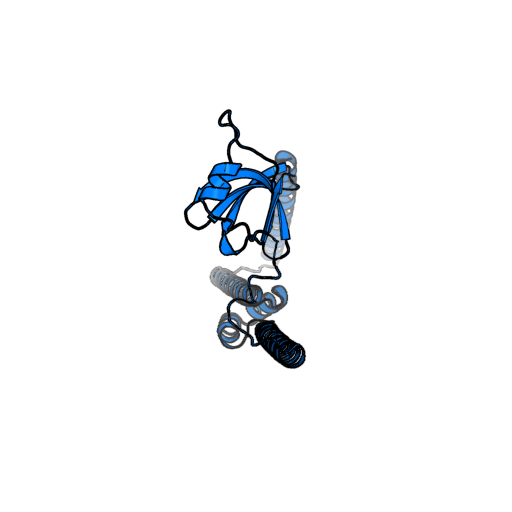C 1
ATOM 777 O O . LEU A 1 102 ? -25.518 -7.089 14.932 1.00 88.88 102 LEU A O 1
ATOM 781 N N . ASP A 1 103 ? -23.430 -7.817 14.547 1.00 91.19 103 ASP A N 1
ATOM 782 C CA . ASP A 1 103 ? -23.335 -8.648 15.747 1.00 91.19 103 ASP A CA 1
ATOM 783 C C . ASP A 1 103 ? -23.262 -7.788 17.022 1.00 91.19 103 ASP A C 1
ATOM 785 O O . ASP A 1 103 ? -23.865 -8.143 18.032 1.00 91.19 103 ASP A O 1
ATOM 789 N N . GLU A 1 104 ? -22.573 -6.642 16.978 1.00 90.50 104 GLU A N 1
ATOM 790 C CA . GLU A 1 104 ? -22.520 -5.660 18.071 1.00 90.50 104 GLU A CA 1
ATOM 791 C C . GLU A 1 104 ? -23.885 -4.995 18.307 1.00 90.50 104 GLU A C 1
ATOM 793 O O . GLU A 1 104 ? -24.347 -4.934 19.444 1.00 90.50 104 GLU A O 1
ATOM 798 N N . GLU A 1 105 ? -24.575 -4.579 17.240 1.00 91.00 105 GLU A N 1
ATOM 799 C CA . GLU A 1 105 ? -25.937 -4.033 17.312 1.00 91.00 105 GLU A CA 1
ATOM 800 C C . GLU A 1 105 ? -26.933 -5.075 17.853 1.00 91.00 105 GLU A C 1
ATOM 802 O O . GLU A 1 105 ? -27.736 -4.765 18.731 1.00 91.00 105 GLU A O 1
ATOM 807 N N . ALA A 1 106 ? -26.844 -6.332 17.403 1.00 92.19 106 ALA A N 1
ATOM 808 C CA . ALA A 1 106 ? -27.694 -7.415 17.898 1.00 92.19 106 ALA A CA 1
ATOM 809 C C . ALA A 1 106 ? -27.404 -7.775 19.366 1.00 92.19 106 ALA A C 1
ATOM 811 O O . ALA A 1 106 ? -28.321 -8.124 20.112 1.00 92.19 106 ALA A O 1
ATOM 812 N N . ALA A 1 107 ? -26.140 -7.700 19.796 1.00 92.00 107 ALA A N 1
ATOM 813 C CA . ALA A 1 107 ? -25.764 -7.907 21.190 1.00 92.00 107 ALA A CA 1
ATOM 814 C C . ALA A 1 107 ? -26.283 -6.773 22.089 1.00 92.00 107 ALA A C 1
ATOM 816 O O . ALA A 1 107 ? -26.820 -7.058 23.159 1.00 92.00 107 ALA A O 1
ATOM 817 N N . ALA A 1 108 ? -26.188 -5.520 21.634 1.00 90.25 108 ALA A N 1
ATOM 818 C CA . ALA A 1 108 ? -26.730 -4.365 22.345 1.00 90.25 108 ALA A CA 1
ATOM 819 C C . ALA A 1 108 ? -28.260 -4.456 22.492 1.00 90.25 108 ALA A C 1
ATOM 821 O O . ALA A 1 108 ? -28.781 -4.295 23.594 1.00 90.25 108 ALA A O 1
ATOM 822 N N . GLU A 1 109 ? -28.981 -4.820 21.424 1.00 91.94 109 GLU A N 1
ATOM 823 C CA . GLU A 1 109 ? -30.439 -5.007 21.472 1.00 91.94 109 GLU A CA 1
ATOM 824 C C . GLU A 1 109 ? -30.843 -6.149 22.427 1.00 91.94 109 GLU A C 1
ATOM 826 O O . GLU A 1 109 ? -31.835 -6.051 23.155 1.00 91.94 109 GLU A O 1
ATOM 831 N N . ALA A 1 110 ? -30.060 -7.233 22.477 1.00 90.12 110 ALA A N 1
ATOM 832 C CA . ALA A 1 110 ? -30.294 -8.331 23.412 1.00 90.12 110 ALA A CA 1
ATOM 833 C C . ALA A 1 110 ? -30.065 -7.917 24.878 1.00 90.12 110 ALA A C 1
ATOM 835 O O . ALA A 1 110 ? -30.852 -8.311 25.744 1.00 90.12 110 ALA A O 1
ATOM 836 N N . GLU A 1 111 ? -29.033 -7.115 25.155 1.00 88.38 111 GLU A N 1
ATOM 837 C CA . GLU A 1 111 ? -28.765 -6.583 26.496 1.00 88.38 111 GLU A CA 1
ATOM 838 C C . GLU A 1 111 ? -29.876 -5.623 26.947 1.00 88.38 111 GLU A C 1
ATOM 840 O O . GLU A 1 111 ? -30.381 -5.743 28.067 1.00 88.38 111 GLU A O 1
ATOM 845 N N . GLU A 1 112 ? -30.322 -4.720 26.070 1.00 87.06 112 GLU A N 1
ATOM 846 C CA . GLU A 1 112 ? -31.453 -3.827 26.346 1.00 87.06 112 GLU A CA 1
ATOM 847 C C . GLU A 1 112 ? -32.733 -4.621 26.647 1.00 87.06 112 GLU A C 1
ATOM 849 O O . GLU A 1 112 ? -33.423 -4.353 27.636 1.00 87.06 112 GLU A O 1
ATOM 854 N N . ALA A 1 113 ? -33.029 -5.659 25.859 1.00 88.25 113 ALA A N 1
ATOM 855 C CA . ALA A 1 113 ? -34.190 -6.515 26.087 1.00 88.25 113 ALA A CA 1
ATOM 856 C C . ALA A 1 113 ? -34.116 -7.283 27.422 1.00 88.25 113 ALA A C 1
ATOM 858 O O . ALA A 1 113 ? -35.144 -7.483 28.081 1.00 88.25 113 ALA A O 1
ATOM 859 N N . GLU A 1 114 ? -32.926 -7.718 27.846 1.00 83.88 114 GLU A N 1
ATOM 860 C CA . GLU A 1 114 ? -32.729 -8.367 29.146 1.00 83.88 114 GLU A CA 1
ATOM 861 C C . GLU A 1 114 ? -32.894 -7.376 30.306 1.00 83.88 114 GLU A C 1
ATOM 863 O O . GLU A 1 114 ? -33.590 -7.687 31.279 1.00 83.88 114 GLU A O 1
ATOM 868 N N . ARG A 1 115 ? -32.354 -6.156 30.178 1.00 82.69 115 ARG A N 1
ATOM 869 C CA . ARG A 1 115 ? -32.545 -5.078 31.162 1.00 82.69 115 ARG A CA 1
ATOM 870 C C . ARG A 1 115 ? -34.021 -4.737 31.351 1.00 82.69 115 ARG A C 1
ATOM 872 O O . ARG A 1 115 ? -34.478 -4.648 32.491 1.00 82.69 115 ARG A O 1
ATOM 879 N N . VAL A 1 116 ? -34.785 -4.620 30.262 1.00 85.12 116 VAL A N 1
ATOM 880 C CA . VAL A 1 116 ? -36.235 -4.363 30.323 1.00 85.12 116 VAL A CA 1
ATOM 881 C C . VAL A 1 116 ? -36.967 -5.492 31.059 1.00 85.12 116 VAL A C 1
ATOM 883 O O . VAL A 1 116 ? -37.802 -5.222 31.923 1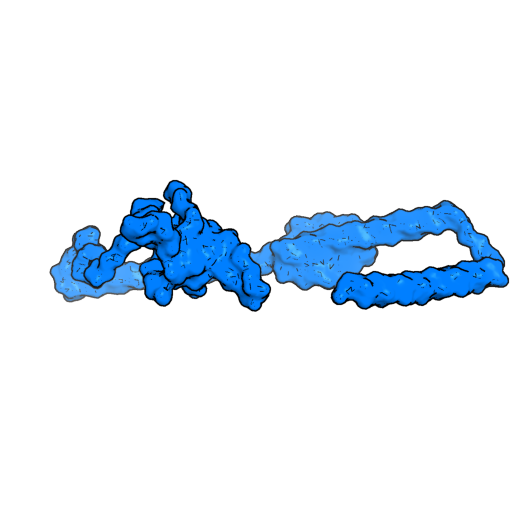.00 85.12 116 VAL A O 1
ATOM 886 N N . ARG A 1 117 ? -36.621 -6.760 30.791 1.00 83.31 117 ARG A N 1
ATOM 887 C CA . ARG A 1 117 ? -37.212 -7.912 31.500 1.00 83.31 117 ARG A CA 1
ATOM 888 C C . ARG A 1 117 ? -36.870 -7.925 32.989 1.00 83.31 117 ARG A C 1
ATOM 890 O O . ARG A 1 117 ? -37.735 -8.231 33.808 1.00 83.31 117 ARG A O 1
ATOM 897 N N . LEU A 1 118 ? -35.630 -7.603 33.355 1.00 82.69 118 LEU A N 1
ATOM 898 C CA . LEU A 1 118 ? -35.202 -7.531 34.756 1.00 82.69 118 LEU A CA 1
ATOM 899 C C . LEU A 1 118 ? -35.909 -6.397 35.514 1.00 82.69 118 LEU A C 1
ATOM 901 O O . LEU A 1 118 ? -36.317 -6.600 36.660 1.00 82.69 118 LEU A O 1
ATOM 905 N N . ALA A 1 119 ? -36.111 -5.240 34.876 1.00 77.44 119 ALA A N 1
ATOM 906 C CA . ALA A 1 119 ? -36.863 -4.123 35.447 1.00 77.44 119 ALA A CA 1
ATOM 907 C C . ALA A 1 119 ? -38.336 -4.494 35.715 1.00 77.44 119 ALA A C 1
ATOM 909 O O . ALA A 1 119 ? -38.854 -4.233 36.804 1.00 77.44 119 ALA A O 1
ATOM 910 N N . GLU A 1 120 ? -38.981 -5.192 34.770 1.00 79.88 120 GLU A N 1
ATOM 911 C CA . GLU A 1 120 ? -40.363 -5.669 34.916 1.00 79.88 120 GLU A CA 1
ATOM 912 C C . GLU A 1 120 ? -40.511 -6.667 36.082 1.00 79.88 120 GLU A C 1
ATOM 914 O O . GLU A 1 120 ? -41.441 -6.555 36.884 1.00 79.88 120 GLU A O 1
ATOM 919 N N . VAL A 1 121 ? -39.559 -7.595 36.249 1.00 80.00 121 VAL A N 1
ATOM 920 C CA . VAL A 1 121 ? -39.558 -8.577 37.353 1.00 80.00 121 VAL A CA 1
ATOM 921 C C . VAL A 1 121 ? -39.299 -7.924 38.717 1.00 80.00 121 VAL A C 1
ATOM 923 O O . VAL A 1 121 ? -39.863 -8.365 39.720 1.00 80.00 121 VAL A O 1
ATOM 926 N N . MET A 1 122 ? -38.489 -6.862 38.777 1.00 75.94 122 MET A N 1
ATOM 927 C CA . MET A 1 122 ? -38.239 -6.108 40.015 1.00 75.94 122 MET A CA 1
ATOM 928 C C . MET A 1 122 ? -39.374 -5.140 40.393 1.00 75.94 122 MET A C 1
ATOM 930 O O . MET A 1 122 ? -39.293 -4.490 41.436 1.00 75.94 122 MET A O 1
ATOM 934 N N . GLY A 1 123 ? -40.448 -5.058 39.596 1.00 60.47 123 GLY A N 1
ATOM 935 C CA . GLY A 1 123 ? -41.606 -4.208 39.888 1.00 60.47 123 GLY A CA 1
ATOM 936 C C . GLY A 1 123 ? -41.294 -2.710 39.840 1.00 60.47 123 GLY A C 1
ATOM 937 O O . GLY A 1 123 ? -42.022 -1.912 40.432 1.00 60.47 123 GLY A O 1
ATOM 938 N N . ARG A 1 124 ? -40.209 -2.331 39.156 1.00 57.56 124 ARG A N 1
ATOM 939 C CA . ARG A 1 124 ? -39.781 -0.948 38.961 1.00 57.56 124 ARG A CA 1
ATOM 940 C C . ARG A 1 124 ? -40.095 -0.576 37.519 1.00 57.56 124 ARG A C 1
ATOM 942 O O . ARG A 1 124 ? -39.548 -1.158 36.588 1.00 57.56 124 ARG A O 1
ATOM 949 N N . SER A 1 125 ? -41.044 0.337 37.331 1.00 50.41 125 SER A N 1
ATOM 950 C CA . SER A 1 125 ? -41.344 0.889 36.011 1.00 50.41 125 SER A CA 1
ATOM 951 C C . SER A 1 125 ? -40.053 1.474 35.428 1.00 50.41 125 SER A C 1
ATOM 953 O O . SER A 1 125 ? -39.410 2.241 36.143 1.00 50.41 125 SER A O 1
ATOM 955 N N . PRO A 1 126 ? -39.667 1.164 34.177 1.00 48.38 126 PRO A N 1
ATOM 956 C CA . PRO A 1 126 ? -38.530 1.810 33.542 1.00 48.38 126 PRO A CA 1
ATOM 957 C C . PRO A 1 126 ? -38.935 3.252 33.228 1.00 48.38 126 PRO A C 1
ATOM 959 O O . PRO A 1 126 ? -39.480 3.565 32.171 1.00 48.38 126 PRO A O 1
ATOM 962 N N . THR A 1 127 ? -38.767 4.138 34.201 1.00 51.22 127 THR A N 1
ATOM 963 C CA . THR A 1 127 ? -38.708 5.573 33.950 1.00 51.22 127 THR A CA 1
ATOM 964 C C . THR A 1 127 ? -37.354 5.878 33.305 1.00 51.22 127 THR A C 1
ATOM 966 O O . THR A 1 127 ? -36.358 5.297 33.735 1.00 51.22 127 THR A O 1
ATOM 969 N N . PRO A 1 128 ? -37.272 6.813 32.338 1.00 54.12 128 PRO A N 1
ATOM 970 C CA . PRO A 1 128 ? -35.999 7.244 31.737 1.00 54.12 128 PRO A CA 1
ATOM 971 C C . PRO A 1 128 ? -34.992 7.824 32.750 1.00 54.12 128 PRO A C 1
ATOM 973 O O . PRO A 1 128 ? -33.885 8.183 32.385 1.00 54.12 128 PRO A O 1
ATOM 976 N N . GLU A 1 129 ? -35.389 7.953 34.016 1.00 47.00 129 GLU A N 1
ATOM 977 C CA . GLU A 1 129 ? -34.601 8.492 35.123 1.00 47.00 129 GLU A CA 1
ATOM 978 C C . GLU A 1 129 ? -33.804 7.414 35.886 1.00 47.00 129 GLU A C 1
ATOM 980 O O . GLU A 1 129 ? -32.962 7.756 36.707 1.00 47.00 129 GLU A O 1
ATOM 985 N N . ASP A 1 130 ? -34.016 6.116 35.620 1.00 41.94 130 ASP A N 1
ATOM 986 C CA . ASP A 1 130 ? -33.211 5.041 36.234 1.00 41.94 130 ASP A CA 1
ATOM 987 C C . ASP A 1 130 ? -31.912 4.730 35.445 1.00 41.94 130 ASP A C 1
ATOM 989 O O . ASP A 1 130 ? -31.133 3.876 35.870 1.00 41.94 130 ASP A O 1
ATOM 993 N N . GLU A 1 131 ? -31.618 5.457 34.354 1.00 46.91 131 GLU A N 1
ATOM 994 C CA . GLU A 1 131 ? -30.258 5.521 33.775 1.00 46.91 131 GLU A CA 1
ATOM 995 C C . GLU A 1 131 ? -29.273 6.296 34.675 1.00 46.91 131 GLU A C 1
ATOM 997 O O . GLU A 1 131 ? -28.065 6.148 34.516 1.00 46.91 131 GLU A O 1
ATOM 1002 N N . ASP A 1 132 ? -29.765 7.048 35.668 1.00 43.50 132 ASP A N 1
ATOM 1003 C CA . ASP A 1 132 ? -28.957 8.009 36.438 1.00 43.50 132 ASP A CA 1
ATOM 1004 C C . ASP A 1 132 ? -28.728 7.609 37.913 1.00 43.50 132 ASP A C 1
ATOM 1006 O O . ASP A 1 132 ? -28.134 8.346 38.694 1.00 43.50 132 ASP A O 1
ATOM 1010 N N . ALA A 1 133 ? -29.190 6.426 38.342 1.00 38.91 133 ALA A N 1
ATOM 1011 C CA . ALA A 1 133 ? -29.166 6.030 39.761 1.00 38.91 133 ALA A CA 1
ATOM 1012 C C . ALA A 1 133 ? -28.219 4.859 40.097 1.00 38.91 133 ALA A C 1
ATOM 1014 O O . ALA A 1 133 ? -28.276 4.310 41.200 1.00 38.91 133 ALA A O 1
ATOM 1015 N N . GLY A 1 134 ? -27.353 4.466 39.157 1.00 35.00 134 GLY A N 1
ATOM 1016 C CA . GLY A 1 134 ? -26.361 3.395 39.337 1.00 35.00 134 GLY A CA 1
ATOM 1017 C C . GLY A 1 134 ? -24.932 3.753 38.922 1.00 35.00 134 GLY A C 1
ATOM 1018 O O . GLY A 1 134 ? -24.037 2.927 39.094 1.00 35.00 134 GLY A O 1
ATOM 1019 N N . ALA A 1 135 ? -24.705 4.963 38.410 1.00 37.25 135 ALA A N 1
ATOM 1020 C CA . ALA A 1 135 ? -23.396 5.454 38.004 1.00 37.25 135 ALA A CA 1
ATOM 1021 C C . ALA A 1 135 ? -22.993 6.666 38.858 1.00 37.25 135 ALA A C 1
ATOM 1023 O O . ALA A 1 135 ? -22.868 7.780 38.369 1.00 37.25 135 ALA A O 1
ATOM 1024 N N . GLU A 1 136 ? -22.684 6.433 40.136 1.00 36.16 136 GLU A N 1
ATOM 1025 C CA . GLU A 1 136 ? -21.707 7.274 40.853 1.00 36.16 136 GLU A CA 1
ATOM 1026 C C . GLU A 1 136 ? -20.281 6.978 40.336 1.00 36.16 136 GLU A C 1
ATOM 1028 O O . GLU A 1 136 ? -19.353 6.689 41.087 1.00 36.16 136 GLU A O 1
ATOM 1033 N N . ALA A 1 137 ? -20.111 7.008 39.019 1.00 38.31 137 ALA A N 1
ATOM 1034 C CA . ALA A 1 137 ? -18.844 7.298 38.387 1.00 38.31 137 ALA A CA 1
ATOM 1035 C C . ALA A 1 137 ? -19.126 8.593 37.646 1.00 38.31 137 ALA A C 1
ATOM 1037 O O . ALA A 1 137 ? -19.820 8.575 36.633 1.00 38.31 137 ALA A O 1
ATOM 1038 N N . GLU A 1 138 ? -18.685 9.707 38.229 1.00 40.56 138 GLU A N 1
ATOM 1039 C CA . GLU A 1 138 ? -18.660 11.017 37.591 1.00 40.56 138 GLU A CA 1
ATOM 1040 C C . GLU A 1 138 ? -18.223 10.817 36.137 1.00 40.56 138 GLU A C 1
ATOM 1042 O O . GLU A 1 138 ? -17.052 10.550 35.868 1.00 40.56 138 GLU A O 1
ATOM 1047 N N . SER A 1 139 ? -19.162 10.861 35.189 1.00 44.91 139 SER A N 1
ATOM 1048 C CA . SER A 1 139 ? -18.803 10.918 33.782 1.00 44.91 139 SER A CA 1
ATOM 1049 C C . SER A 1 139 ? -18.216 12.308 33.594 1.00 44.91 139 SER A C 1
ATOM 1051 O O . SER A 1 139 ? -18.940 13.261 33.299 1.00 44.91 139 SER A O 1
ATOM 1053 N N . GLU A 1 140 ? -16.925 12.448 33.893 1.00 58.03 140 GLU A N 1
ATOM 1054 C CA . GLU A 1 140 ? -16.160 13.651 33.627 1.00 58.03 140 GLU A CA 1
ATOM 1055 C C . GLU A 1 140 ? -16.344 13.946 32.141 1.00 58.03 140 GLU A C 1
ATOM 1057 O O . GLU A 1 140 ? -15.806 13.262 31.271 1.00 58.03 140 GLU A O 1
ATOM 1062 N N . THR A 1 141 ? -17.178 14.930 31.817 1.00 69.12 141 THR A N 1
ATOM 1063 C CA . THR A 1 141 ? -17.283 15.421 30.450 1.00 69.12 141 THR A CA 1
ATOM 1064 C C . THR A 1 141 ? -15.934 16.028 30.095 1.00 69.12 141 THR A C 1
ATOM 1066 O O . THR A 1 141 ? -15.599 17.127 30.531 1.00 69.12 141 THR A O 1
ATOM 1069 N N . PHE A 1 142 ? -15.140 15.269 29.340 1.00 78.31 142 PHE A N 1
ATOM 1070 C CA . PHE A 1 142 ? -13.815 15.641 28.860 1.00 78.31 142 PHE A CA 1
ATOM 1071 C C . PHE A 1 142 ? -13.921 16.732 27.787 1.00 78.31 142 PHE A C 1
ATOM 1073 O O . PHE A 1 142 ? -13.774 16.469 26.595 1.00 78.31 142 PHE A O 1
ATOM 1080 N N . ASP A 1 143 ? -14.216 17.959 28.205 1.00 81.81 143 ASP A N 1
ATOM 1081 C CA . ASP A 1 143 ? -14.390 19.125 27.344 1.00 81.81 143 ASP A CA 1
ATOM 1082 C C . ASP A 1 143 ? -13.142 20.028 27.294 1.00 81.81 143 ASP A C 1
ATOM 1084 O O . ASP A 1 143 ? -12.117 19.799 27.945 1.00 81.81 143 ASP A O 1
ATOM 1088 N N . GLU A 1 144 ? -13.196 21.069 26.461 1.00 82.69 144 GLU A N 1
ATOM 1089 C CA . GLU A 1 144 ? -12.091 22.019 26.311 1.00 82.69 144 GLU A CA 1
ATOM 1090 C C . GLU A 1 144 ? -11.740 22.710 27.643 1.00 82.69 144 GLU A C 1
ATOM 1092 O O . GLU A 1 144 ? -10.566 22.977 27.920 1.00 82.69 144 GLU A O 1
ATOM 1097 N N . GLU A 1 145 ? -12.740 22.987 28.483 1.00 82.69 145 GLU A N 1
ATOM 1098 C CA . GLU A 1 145 ? -12.565 23.665 29.767 1.00 82.69 145 GLU A CA 1
ATOM 1099 C C . GLU A 1 145 ? -11.829 22.780 30.778 1.00 82.69 145 GLU A C 1
ATOM 1101 O O . GLU A 1 145 ? -10.907 23.253 31.455 1.00 82.69 145 GLU A O 1
ATOM 1106 N N . TYR A 1 146 ? -12.158 21.487 30.817 1.00 85.94 146 TYR A N 1
ATOM 1107 C CA . TYR A 1 146 ? -11.469 20.482 31.615 1.00 85.94 146 TYR A CA 1
ATOM 1108 C C . TYR A 1 146 ? -9.977 20.442 31.275 1.00 85.94 146 TYR A C 1
ATOM 1110 O O . TYR A 1 146 ? -9.133 20.643 32.155 1.00 85.94 146 TYR A O 1
ATOM 1118 N N . PHE A 1 147 ? -9.632 20.280 29.991 1.00 86.06 147 PHE A N 1
ATOM 1119 C CA . PHE A 1 147 ? -8.230 20.213 29.570 1.00 86.06 147 PHE A CA 1
ATOM 1120 C C . PHE A 1 147 ? -7.492 21.539 29.751 1.00 86.06 147 PHE A C 1
ATOM 1122 O O . PHE A 1 147 ? -6.325 21.533 30.148 1.00 86.06 147 PHE A O 1
ATOM 1129 N N . LYS A 1 148 ? -8.155 22.687 29.559 1.00 84.44 148 LYS A N 1
ATOM 1130 C CA . LYS A 1 148 ? -7.570 23.998 29.888 1.00 84.44 148 LYS A CA 1
ATOM 1131 C C . LYS A 1 148 ? -7.206 24.088 31.366 1.00 84.44 148 LYS A C 1
ATOM 1133 O O . LYS A 1 148 ? -6.104 24.547 31.673 1.00 84.44 148 LYS A O 1
ATOM 1138 N N . ARG A 1 149 ? -8.079 23.609 32.258 1.00 84.12 149 ARG A N 1
ATOM 1139 C CA . ARG A 1 149 ? -7.855 23.606 33.709 1.00 84.12 149 ARG A CA 1
ATOM 1140 C C . ARG A 1 149 ? -6.676 22.723 34.111 1.00 84.12 149 ARG A C 1
ATOM 1142 O O . ARG A 1 149 ? -5.854 23.163 34.906 1.00 84.12 149 ARG A O 1
ATOM 1149 N N . ILE A 1 150 ? -6.560 21.519 33.550 1.00 84.38 150 ILE A N 1
ATOM 1150 C CA . ILE A 1 150 ? -5.481 20.586 33.920 1.00 84.38 150 ILE A CA 1
ATOM 1151 C C . ILE A 1 150 ? -4.158 20.850 33.181 1.00 84.38 150 ILE A C 1
ATOM 1153 O O . ILE A 1 150 ? -3.095 20.464 33.664 1.00 84.38 150 ILE A O 1
ATOM 1157 N N . SER A 1 151 ? -4.185 21.555 32.042 1.00 83.38 151 SER A N 1
ATOM 1158 C CA . SER A 1 151 ? -2.990 21.813 31.220 1.00 83.38 151 SER A CA 1
ATOM 1159 C C . SER A 1 151 ? -1.936 22.696 31.890 1.00 83.38 151 SER A C 1
ATOM 1161 O O . SER A 1 151 ? -0.772 22.642 31.488 1.00 83.38 151 SER A O 1
ATOM 1163 N N . ARG A 1 152 ? -2.310 23.521 32.879 1.00 83.81 152 ARG A N 1
ATOM 1164 C CA . ARG A 1 152 ? -1.413 24.489 33.525 1.00 83.81 152 ARG A CA 1
ATOM 1165 C C . ARG A 1 152 ? -1.512 24.418 35.040 1.00 83.81 152 ARG A C 1
ATOM 1167 O O . ARG A 1 152 ? -2.604 24.406 35.593 1.00 83.81 152 ARG A O 1
ATOM 1174 N N . ASN A 1 153 ? -0.366 24.446 35.708 1.00 78.75 153 ASN A N 1
ATOM 1175 C CA . ASN A 1 153 ? -0.307 24.591 37.159 1.00 78.75 153 ASN A CA 1
ATOM 1176 C C . ASN A 1 153 ? -0.504 26.063 37.589 1.00 78.75 153 ASN A C 1
ATOM 1178 O O . ASN A 1 153 ? -0.499 26.974 36.759 1.00 78.75 153 ASN A O 1
ATOM 1182 N N . GLU A 1 154 ? -0.609 26.319 38.897 1.00 72.31 154 GLU A N 1
ATOM 1183 C CA . GLU A 1 154 ? -0.768 27.672 39.471 1.00 72.31 154 GLU A CA 1
ATOM 1184 C C . GLU A 1 154 ? 0.365 28.647 39.086 1.00 72.31 154 GLU A C 1
ATOM 1186 O O . GLU A 1 154 ? 0.202 29.864 39.149 1.00 72.31 154 GLU A O 1
ATOM 1191 N N . THR A 1 155 ? 1.511 28.123 38.637 1.00 72.50 155 THR A N 1
ATOM 1192 C CA . THR A 1 155 ? 2.670 28.903 38.168 1.00 72.50 155 THR A CA 1
ATOM 1193 C C . THR A 1 155 ? 2.688 29.138 36.651 1.00 72.50 155 THR A C 1
ATOM 1195 O O . THR A 1 155 ? 3.615 29.759 36.131 1.00 72.50 155 THR A O 1
ATOM 1198 N N . GLY A 1 156 ? 1.675 28.654 35.923 1.00 72.25 156 GLY A N 1
ATOM 1199 C CA . GLY A 1 156 ? 1.522 28.815 34.475 1.00 72.25 156 GLY A CA 1
ATOM 1200 C C . GLY A 1 156 ? 2.377 27.877 33.614 1.00 72.25 156 GLY A C 1
ATOM 1201 O O . GLY A 1 156 ? 2.400 28.045 32.390 1.00 72.25 156 GLY A O 1
ATOM 1202 N N . GLN A 1 157 ? 3.064 26.905 34.223 1.00 78.81 157 GLN A N 1
ATOM 1203 C CA . GLN A 1 157 ? 3.830 25.871 33.523 1.00 78.81 157 GLN A CA 1
ATOM 1204 C C . GLN A 1 157 ? 2.920 24.718 33.092 1.00 78.81 157 GLN A C 1
ATOM 1206 O O . GLN A 1 157 ? 1.912 24.446 33.743 1.00 78.81 157 GLN A O 1
ATOM 1211 N N . LEU A 1 158 ? 3.283 24.056 31.989 1.00 81.31 158 LEU A N 1
ATOM 1212 C CA . LEU A 1 158 ? 2.535 22.915 31.466 1.00 81.31 158 LEU A CA 1
ATOM 1213 C C . LEU A 1 158 ? 2.633 21.727 32.426 1.00 81.31 158 LEU A C 1
ATOM 1215 O O . LEU A 1 158 ? 3.737 21.351 32.822 1.00 81.31 158 LEU A O 1
ATOM 1219 N N . THR A 1 159 ? 1.489 21.148 32.774 1.00 79.25 159 THR A N 1
ATOM 1220 C CA . THR A 1 159 ? 1.400 19.992 33.674 1.00 79.25 159 THR A CA 1
ATOM 1221 C C . THR A 1 159 ? 1.468 18.687 32.880 1.00 79.25 159 THR A C 1
ATOM 1223 O O . THR A 1 159 ? 0.920 18.594 31.776 1.00 79.25 159 THR A O 1
ATOM 1226 N N . GLY A 1 160 ? 2.114 17.678 33.458 1.00 80.62 160 GLY A N 1
ATOM 1227 C CA . GLY A 1 160 ? 2.180 16.299 32.982 1.00 80.62 160 GLY A CA 1
ATOM 1228 C C . GLY A 1 160 ? 3.266 15.518 33.733 1.00 80.62 160 GLY A C 1
ATOM 1229 O O . GLY A 1 160 ? 3.997 16.119 34.530 1.00 80.62 160 GLY A O 1
ATOM 1230 N N . PRO A 1 161 ? 3.400 14.204 33.502 1.00 86.31 161 PRO A N 1
ATOM 1231 C CA . PRO A 1 161 ? 2.754 13.412 32.452 1.00 86.31 161 PRO A CA 1
ATOM 1232 C C . PRO A 1 161 ? 1.300 13.005 32.759 1.00 86.31 161 PRO A C 1
ATOM 1234 O O . PRO A 1 161 ? 0.898 12.882 33.910 1.00 86.31 161 PRO A O 1
ATOM 1237 N N . TRP A 1 162 ? 0.515 12.777 31.707 1.00 88.25 162 TRP A N 1
ATOM 1238 C CA . TRP A 1 162 ? -0.885 12.348 31.766 1.00 88.25 162 TRP A CA 1
ATOM 1239 C C . TRP A 1 162 ? -1.070 11.026 31.029 1.00 88.25 162 TRP A C 1
ATOM 1241 O O . TRP A 1 162 ? -0.538 10.846 29.933 1.00 88.25 162 TRP A O 1
ATOM 1251 N N . LEU A 1 163 ? -1.865 10.123 31.590 1.00 88.44 163 LEU A N 1
ATOM 1252 C CA . LEU A 1 163 ? -2.306 8.898 30.941 1.00 88.44 163 LEU A CA 1
ATOM 1253 C C . LEU A 1 163 ? -3.708 9.121 30.367 1.00 88.44 163 LEU A C 1
ATOM 1255 O O . LEU A 1 163 ? -4.675 9.264 31.110 1.00 88.44 163 LEU A O 1
ATOM 1259 N N . ILE A 1 164 ? -3.813 9.166 29.039 1.00 88.38 164 ILE A N 1
ATOM 1260 C CA . ILE A 1 164 ? -5.085 9.370 28.339 1.00 88.38 164 ILE A CA 1
ATOM 1261 C C . ILE A 1 164 ? -5.496 8.057 27.687 1.00 88.38 164 ILE A C 1
ATOM 1263 O O . ILE A 1 164 ? -4.760 7.525 26.852 1.00 88.38 164 ILE A O 1
ATOM 1267 N N . SER A 1 165 ? -6.679 7.566 28.040 1.00 86.25 165 SER A N 1
ATOM 1268 C CA . SER A 1 165 ? -7.285 6.374 27.453 1.00 86.25 165 SER A CA 1
ATOM 1269 C C . SER A 1 165 ? -8.330 6.782 26.417 1.00 86.25 165 SER A C 1
ATOM 1271 O O . SER A 1 165 ? -9.257 7.532 26.719 1.00 86.25 165 SER A O 1
ATOM 1273 N N . TYR A 1 166 ? -8.158 6.323 25.178 1.00 87.62 166 TYR A N 1
ATOM 1274 C CA . TYR A 1 166 ? -9.100 6.535 24.082 1.00 87.62 166 TYR A CA 1
ATOM 1275 C C . TYR A 1 166 ? -9.165 5.290 23.191 1.00 87.62 166 TYR A C 1
ATOM 1277 O O . TYR A 1 166 ? -8.125 4.748 22.811 1.00 87.62 166 TYR A O 1
ATOM 1285 N N . ASN A 1 167 ? -10.364 4.851 22.799 1.00 81.56 167 ASN A N 1
ATOM 1286 C CA . ASN A 1 167 ? -10.562 3.752 21.847 1.00 81.56 167 ASN A CA 1
ATOM 1287 C C . ASN A 1 167 ? -9.793 2.468 22.240 1.00 81.56 167 ASN A C 1
ATOM 1289 O O . ASN A 1 167 ? -9.080 1.886 21.412 1.00 81.56 167 ASN A O 1
ATOM 1293 N N . ASN A 1 168 ? -9.874 2.071 23.518 1.00 80.25 168 ASN A N 1
ATOM 1294 C CA . ASN A 1 168 ? -9.118 0.957 24.117 1.00 80.25 168 ASN A CA 1
ATOM 1295 C C . ASN A 1 168 ? -7.577 1.062 24.018 1.00 80.25 168 ASN A C 1
ATOM 1297 O O . ASN A 1 168 ? -6.870 0.054 24.106 1.00 80.25 168 ASN A O 1
ATOM 1301 N N . GLN A 1 169 ? -7.027 2.262 23.819 1.00 81.06 169 GLN A N 1
ATOM 1302 C CA . GLN A 1 169 ? -5.587 2.526 23.828 1.00 81.06 169 GLN A CA 1
ATOM 1303 C C . GLN A 1 169 ? -5.248 3.565 24.893 1.00 81.06 169 GLN A C 1
ATOM 1305 O O . GLN A 1 169 ? -5.875 4.617 24.954 1.00 81.06 169 GLN A O 1
ATOM 1310 N N . SER A 1 170 ? -4.215 3.302 25.691 1.00 85.00 170 SER A N 1
ATOM 1311 C CA . SER A 1 170 ? -3.692 4.269 26.660 1.00 85.00 170 SER A CA 1
ATOM 1312 C C . SER A 1 170 ? -2.402 4.890 26.137 1.00 85.00 170 SER A C 1
ATOM 1314 O O . SER A 1 170 ? -1.467 4.187 25.746 1.00 85.00 170 SER A O 1
ATOM 1316 N N . VAL A 1 171 ? -2.347 6.217 26.132 1.00 86.00 171 VAL A N 1
ATOM 1317 C CA . VAL A 1 171 ? -1.198 6.997 25.674 1.00 86.00 171 VAL A CA 1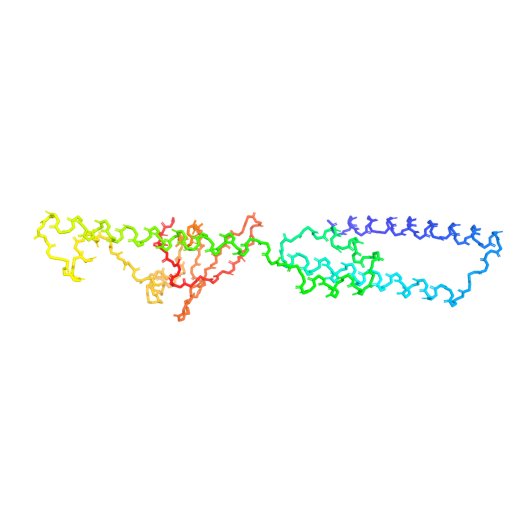
ATOM 1318 C C . VAL A 1 171 ? -0.689 7.863 26.817 1.00 86.00 171 VAL A C 1
ATOM 1320 O O . VAL A 1 171 ? -1.447 8.617 27.421 1.00 86.00 171 VAL A O 1
ATOM 1323 N N . CYS A 1 172 ? 0.612 7.767 27.096 1.00 86.44 172 CYS A N 1
ATOM 1324 C CA . CYS A 1 172 ? 1.288 8.631 28.057 1.00 86.44 172 CYS A CA 1
ATOM 1325 C C . CYS A 1 172 ? 1.717 9.930 27.359 1.00 86.44 172 CYS A C 1
ATOM 1327 O O . CYS A 1 172 ? 2.653 9.948 26.555 1.00 86.44 172 CYS A O 1
ATOM 1329 N N . ALA A 1 173 ? 0.988 11.007 27.629 1.00 87.69 173 ALA A N 1
ATOM 1330 C CA . ALA A 1 173 ? 1.296 12.353 27.181 1.00 87.69 173 ALA A CA 1
ATOM 1331 C C . ALA A 1 173 ? 2.264 13.021 28.163 1.00 87.69 173 ALA A C 1
ATOM 1333 O O . ALA A 1 173 ? 2.004 13.075 29.359 1.00 87.69 173 ALA A O 1
ATOM 1334 N N . LEU A 1 174 ? 3.359 13.593 27.664 1.00 86.19 174 LEU A N 1
ATOM 1335 C CA . LEU A 1 174 ? 4.294 14.363 28.488 1.00 86.19 174 LEU A CA 1
ATOM 1336 C C . LEU A 1 174 ? 3.657 15.657 29.002 1.00 86.19 174 LEU A C 1
ATOM 1338 O O . LEU A 1 174 ? 3.918 16.084 30.122 1.00 86.19 174 LEU A O 1
ATOM 1342 N N . ASN A 1 175 ? 2.850 16.293 28.158 1.00 89.12 175 ASN A N 1
ATOM 1343 C CA . ASN A 1 175 ? 2.188 17.566 28.404 1.00 89.12 175 ASN A CA 1
ATOM 1344 C C . ASN A 1 175 ? 1.049 17.769 27.395 1.00 89.12 175 ASN A C 1
ATOM 1346 O O . ASN A 1 175 ? 1.085 17.294 26.254 1.00 89.12 175 ASN A O 1
ATOM 1350 N N . ILE A 1 176 ? 0.050 18.543 27.810 1.00 89.25 176 ILE A N 1
ATOM 1351 C CA . ILE A 1 176 ? -1.011 19.040 26.932 1.00 89.25 176 ILE A CA 1
ATOM 1352 C C . ILE A 1 176 ? -0.496 20.325 26.274 1.00 89.25 176 ILE A C 1
ATOM 1354 O O . ILE A 1 176 ? -0.256 21.321 26.953 1.00 89.25 176 ILE A O 1
ATOM 1358 N N . ALA A 1 177 ? -0.278 20.303 24.959 1.00 85.62 177 ALA A N 1
ATOM 1359 C CA . ALA A 1 177 ? 0.294 21.432 24.227 1.00 85.62 177 ALA A CA 1
ATOM 1360 C C . ALA A 1 177 ? -0.751 22.505 23.897 1.00 85.62 177 ALA A C 1
ATOM 1362 O O . ALA A 1 177 ? -0.470 23.698 24.014 1.00 85.62 177 ALA A O 1
ATOM 1363 N N . GLU A 1 178 ? -1.938 22.085 23.454 1.00 86.00 178 GLU A N 1
ATOM 1364 C CA . GLU A 1 178 ? -2.990 22.984 22.975 1.00 86.00 178 GLU A CA 1
ATOM 1365 C C . GLU A 1 178 ? -4.374 22.340 23.134 1.00 86.00 178 GLU A C 1
ATOM 1367 O O . GLU A 1 178 ? -4.529 21.131 22.959 1.00 86.00 178 GLU A O 1
ATOM 1372 N N . CYS A 1 179 ? -5.381 23.152 23.457 1.00 86.56 179 CYS A N 1
ATOM 1373 C CA . CYS A 1 179 ? -6.791 22.759 23.491 1.00 86.56 179 CYS A CA 1
ATOM 1374 C C . CYS A 1 179 ? -7.514 23.523 22.376 1.00 86.56 179 CYS A C 1
ATOM 1376 O O . CYS A 1 179 ? -7.357 24.740 22.282 1.00 86.56 179 CYS A O 1
ATOM 1378 N N . LEU A 1 180 ? -8.240 22.813 21.516 1.00 85.69 180 LEU A N 1
ATOM 1379 C CA . LEU A 1 180 ? -9.036 23.361 20.414 1.00 85.69 180 LEU A CA 1
ATOM 1380 C C . LEU A 1 180 ? -10.479 22.869 20.572 1.00 85.69 180 LEU A C 1
ATOM 1382 O O . LEU A 1 180 ? -10.666 21.787 21.109 1.00 85.69 180 LEU A O 1
ATOM 1386 N N . ASP A 1 181 ? -11.470 23.568 20.007 1.00 76.12 181 ASP A N 1
ATOM 1387 C CA . ASP A 1 181 ? -12.919 23.294 20.164 1.00 76.12 181 ASP A CA 1
ATOM 1388 C C . ASP A 1 181 ? -13.352 21.813 20.174 1.00 76.12 181 ASP A C 1
ATOM 1390 O O . ASP A 1 181 ? -14.299 21.447 20.862 1.00 76.12 181 ASP A O 1
ATOM 1394 N N . GLN A 1 182 ? -12.710 20.947 19.384 1.00 83.38 182 GLN A N 1
ATOM 1395 C CA . GLN A 1 182 ? -13.101 19.535 19.243 1.00 83.38 182 GLN A CA 1
ATOM 1396 C C . GLN A 1 182 ? -11.968 18.541 19.518 1.00 83.38 182 GLN A C 1
ATOM 1398 O O . GLN A 1 182 ? -12.188 17.326 19.451 1.00 83.38 182 GLN A O 1
ATOM 1403 N N . VAL A 1 183 ? -10.745 19.027 19.749 1.00 88.00 183 VAL A N 1
ATOM 1404 C CA . VAL A 1 183 ? -9.556 18.180 19.885 1.00 88.00 183 VAL A CA 1
ATOM 1405 C C . VAL A 1 183 ? -8.574 18.736 20.909 1.00 88.00 183 VAL A C 1
ATOM 1407 O O . VAL A 1 183 ? -8.283 19.929 20.929 1.00 88.00 183 VAL A O 1
ATOM 1410 N N . VAL A 1 184 ? -7.960 17.838 21.672 1.00 88.94 184 VAL A N 1
ATOM 1411 C CA . VAL A 1 184 ? -6.780 18.132 22.486 1.00 88.94 184 VAL A CA 1
ATOM 1412 C C . VAL A 1 184 ? -5.516 17.720 21.740 1.00 88.94 184 VAL A C 1
ATOM 1414 O O . VAL A 1 184 ? -5.454 16.658 21.112 1.00 88.94 184 VAL A O 1
ATOM 1417 N N . VAL A 1 185 ? -4.503 18.581 21.779 1.00 88.69 185 VAL A N 1
ATOM 1418 C CA . VAL A 1 185 ? -3.179 18.319 21.219 1.00 88.69 185 VAL A CA 1
ATOM 1419 C C . VAL A 1 185 ? -2.231 17.972 22.354 1.00 88.69 185 VAL A C 1
ATOM 1421 O O . VAL A 1 185 ? -1.939 18.810 23.207 1.00 88.69 185 VAL A O 1
ATOM 1424 N N . VAL A 1 186 ? -1.717 16.748 22.339 1.00 90.06 186 VA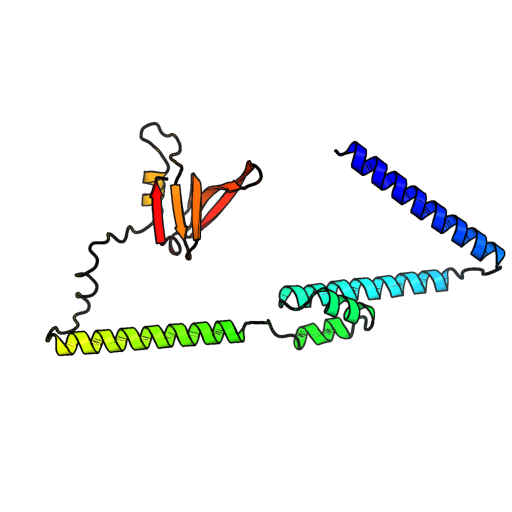L A N 1
ATOM 1425 C CA . VAL A 1 186 ? -0.798 16.233 23.359 1.00 90.06 186 VAL A CA 1
ATOM 1426 C C . VAL A 1 186 ? 0.564 15.935 22.749 1.00 90.06 186 VAL A C 1
ATOM 1428 O O . VAL A 1 186 ? 0.643 15.504 21.593 1.00 90.06 186 VAL A O 1
ATOM 1431 N N . GLU A 1 187 ? 1.643 16.188 23.494 1.00 88.81 187 GLU A N 1
ATOM 1432 C CA . GLU A 1 187 ? 2.983 15.754 23.084 1.00 88.81 187 GLU A CA 1
ATOM 1433 C C . GLU A 1 187 ? 3.297 14.402 23.722 1.00 88.81 187 GLU A C 1
ATOM 1435 O O . GLU A 1 187 ? 3.158 14.219 24.931 1.00 88.81 187 GLU A O 1
ATOM 1440 N N . ILE A 1 188 ? 3.728 13.453 22.899 1.00 90.19 188 ILE A N 1
ATOM 1441 C CA . ILE A 1 188 ? 4.138 12.117 23.325 1.00 90.19 188 ILE A CA 1
ATOM 1442 C C . ILE A 1 188 ? 5.619 11.907 23.022 1.00 90.19 188 ILE A C 1
ATOM 1444 O O . ILE A 1 188 ? 6.162 12.485 22.072 1.00 90.19 188 ILE A O 1
ATOM 1448 N N . GLU A 1 189 ? 6.267 11.053 23.805 1.00 85.31 189 GLU A N 1
ATOM 1449 C CA . GLU A 1 189 ? 7.610 10.566 23.504 1.00 85.31 189 GLU A CA 1
ATOM 1450 C C . GLU A 1 189 ? 7.513 9.277 22.690 1.00 85.31 189 GLU A C 1
ATOM 1452 O O . GLU A 1 189 ? 6.882 8.302 23.098 1.00 85.31 189 GLU A O 1
ATOM 1457 N N . THR A 1 190 ? 8.118 9.269 21.506 1.00 81.12 190 THR A N 1
ATOM 1458 C CA . THR A 1 190 ? 8.219 8.048 20.703 1.00 81.12 190 THR A CA 1
ATOM 1459 C C . THR A 1 190 ? 9.391 7.188 21.192 1.00 81.12 190 THR A C 1
ATOM 1461 O O . THR A 1 190 ? 10.361 7.725 21.727 1.00 81.12 190 THR A O 1
ATOM 1464 N N . PRO A 1 191 ? 9.389 5.861 20.952 1.00 75.19 191 PRO A N 1
ATOM 1465 C CA . PRO A 1 191 ? 10.491 4.973 21.349 1.00 75.19 191 PRO A CA 1
ATOM 1466 C C . PRO A 1 191 ? 11.877 5.366 20.800 1.00 75.19 191 PRO A C 1
ATOM 1468 O O . PRO A 1 191 ? 12.890 4.854 21.268 1.00 75.19 191 PRO A O 1
ATOM 1471 N N . GLY A 1 192 ? 11.932 6.252 19.798 1.00 73.81 192 GLY A N 1
ATOM 1472 C CA . GLY A 1 192 ? 13.162 6.816 19.237 1.00 73.81 192 GLY A CA 1
ATOM 1473 C C . GLY A 1 192 ? 13.683 8.075 19.943 1.00 73.81 192 GLY A C 1
ATOM 1474 O O . GLY A 1 192 ? 14.689 8.618 19.498 1.00 73.81 192 GLY A O 1
ATOM 1475 N N . GLY A 1 193 ? 13.020 8.548 21.006 1.00 77.38 193 GLY A N 1
ATOM 1476 C CA . GLY A 1 193 ? 13.358 9.788 21.719 1.00 77.38 193 GLY A CA 1
ATOM 1477 C C . GLY A 1 193 ? 12.860 11.069 21.036 1.00 77.38 193 GLY A C 1
ATOM 1478 O O . GLY A 1 193 ? 13.131 12.170 21.514 1.00 77.38 193 GLY A O 1
ATOM 1479 N N . ASP A 1 194 ? 12.124 10.946 19.928 1.00 82.00 194 ASP A N 1
ATOM 1480 C CA . ASP A 1 194 ? 11.517 12.084 19.243 1.00 82.00 194 ASP A CA 1
ATOM 1481 C C . ASP A 1 194 ? 10.168 12.438 19.879 1.00 82.00 194 ASP A C 1
ATOM 1483 O O . ASP A 1 194 ? 9.356 11.562 20.200 1.00 82.00 194 ASP A O 1
ATOM 1487 N N . ARG A 1 195 ? 9.908 13.741 20.024 1.00 86.19 195 ARG A N 1
ATOM 1488 C CA . ARG A 1 195 ? 8.628 14.266 20.516 1.00 86.19 195 ARG A CA 1
ATOM 1489 C C . ARG A 1 195 ? 7.658 14.443 19.360 1.00 86.19 195 ARG A C 1
ATOM 1491 O O . ARG A 1 195 ? 7.949 15.172 18.411 1.00 86.19 195 ARG A O 1
ATOM 1498 N N . GLN A 1 196 ? 6.488 13.824 19.458 1.00 87.31 196 GLN A N 1
ATOM 1499 C CA . GLN A 1 196 ? 5.442 13.926 18.445 1.00 87.31 196 GLN A CA 1
ATOM 1500 C C . GLN A 1 196 ? 4.178 14.550 19.031 1.00 87.31 196 GLN A C 1
ATOM 1502 O O . GLN A 1 196 ? 3.782 14.245 20.150 1.00 87.31 196 GLN A O 1
ATOM 1507 N N . ARG A 1 197 ? 3.521 15.412 18.250 1.00 89.88 197 ARG A N 1
ATOM 1508 C CA . ARG A 1 197 ? 2.216 15.988 18.595 1.00 89.88 197 ARG A CA 1
ATOM 1509 C C . ARG A 1 197 ? 1.096 15.158 17.990 1.00 89.88 197 ARG A C 1
ATOM 1511 O O . ARG A 1 197 ? 1.078 14.950 16.776 1.00 89.88 197 ARG A O 1
ATOM 1518 N N . ILE A 1 198 ? 0.155 14.733 18.822 1.00 89.25 198 ILE A N 1
ATOM 1519 C CA . ILE A 1 198 ? -1.027 13.971 18.413 1.00 89.25 198 ILE A CA 1
ATOM 1520 C C . ILE A 1 198 ? -2.277 14.779 18.740 1.00 89.25 198 ILE A C 1
ATOM 1522 O O . ILE A 1 198 ? -2.323 15.484 19.743 1.00 89.25 198 ILE A O 1
ATOM 1526 N N . ARG A 1 199 ? -3.284 14.689 17.866 1.00 90.38 199 ARG A N 1
ATOM 1527 C CA . ARG A 1 199 ? -4.603 15.298 18.062 1.00 90.38 199 ARG A CA 1
ATOM 1528 C C . ARG A 1 199 ? -5.604 14.209 18.426 1.00 90.38 199 ARG A C 1
ATOM 1530 O O . ARG A 1 199 ? -5.815 13.303 17.621 1.00 90.38 199 ARG A O 1
ATOM 1537 N N . ILE A 1 200 ? -6.227 14.324 19.592 1.00 88.56 200 ILE A N 1
ATOM 1538 C CA . ILE A 1 200 ? -7.237 13.386 20.094 1.00 88.56 200 ILE A CA 1
ATOM 1539 C C . ILE A 1 200 ? -8.563 1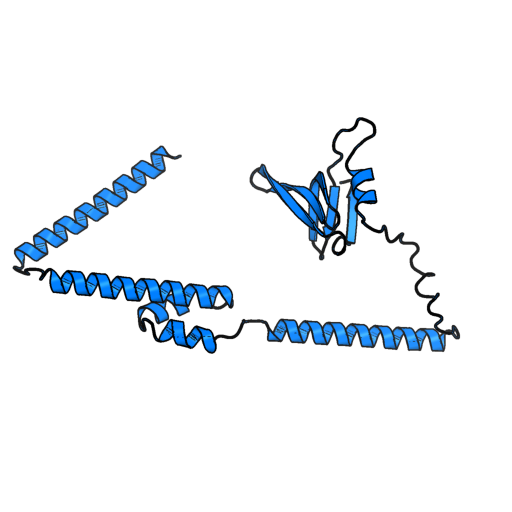4.138 20.181 1.00 88.56 200 ILE A C 1
ATOM 1541 O O . ILE A 1 200 ? -8.599 15.268 20.659 1.00 88.56 200 ILE A O 1
ATOM 1545 N N . ARG A 1 201 ? -9.650 13.552 19.672 1.00 87.38 201 ARG A N 1
ATOM 1546 C CA . ARG A 1 201 ? -10.988 14.158 19.771 1.00 87.38 201 ARG A CA 1
ATOM 1547 C C . ARG A 1 201 ? -11.555 13.921 21.160 1.00 87.38 201 ARG A C 1
ATOM 1549 O O . ARG A 1 201 ? -11.502 12.789 21.620 1.00 87.38 201 ARG A O 1
ATOM 1556 N N . TYR A 1 202 ? -12.171 14.944 21.746 1.00 84.88 202 TYR A N 1
ATOM 1557 C CA . TYR A 1 202 ? -12.800 14.864 23.071 1.00 84.88 202 TYR A CA 1
ATOM 1558 C C . TYR A 1 202 ? -13.798 13.711 23.196 1.00 84.88 202 TYR A C 1
ATOM 1560 O O . TYR A 1 202 ? -13.739 12.942 24.143 1.00 84.88 202 TYR A O 1
ATOM 1568 N N . VAL A 1 203 ? -14.623 13.517 22.164 1.00 82.00 203 VAL A N 1
ATOM 1569 C CA . VAL A 1 203 ? -15.649 12.459 22.090 1.00 82.00 203 VAL A CA 1
ATOM 1570 C C . VAL A 1 203 ? -15.073 11.040 22.209 1.00 82.00 203 VAL A C 1
ATOM 1572 O O . VAL A 1 203 ? -15.807 10.106 22.492 1.00 82.00 203 VAL A O 1
ATOM 1575 N N . LEU A 1 204 ? -13.776 10.860 21.948 1.00 84.12 204 LEU A N 1
ATOM 1576 C CA . LEU A 1 204 ? -13.125 9.549 21.977 1.00 84.12 204 LEU A CA 1
ATOM 1577 C C . LEU A 1 204 ? -12.380 9.279 23.289 1.00 84.12 204 LEU A C 1
ATOM 1579 O O . LEU A 1 204 ? -11.810 8.201 23.424 1.00 84.12 204 LEU A O 1
ATOM 1583 N N . ILE A 1 205 ? -12.310 10.251 24.202 1.00 86.38 205 ILE A N 1
ATOM 1584 C CA . ILE A 1 205 ? -11.574 10.114 25.460 1.00 86.38 205 ILE A CA 1
ATOM 1585 C C . ILE A 1 205 ? -12.480 9.419 26.472 1.00 86.38 205 ILE A C 1
ATOM 1587 O O . ILE A 1 205 ? -13.556 9.911 26.793 1.00 86.38 205 ILE A O 1
ATOM 1591 N N . GLU A 1 206 ? -12.019 8.272 26.955 1.00 84.25 206 GLU A N 1
ATOM 1592 C CA . GLU A 1 206 ? -12.716 7.433 27.933 1.00 84.25 206 GLU A CA 1
ATOM 1593 C C . GLU A 1 206 ? -12.217 7.711 29.358 1.00 84.25 206 GLU A C 1
ATOM 1595 O O . GLU A 1 206 ? -12.962 7.540 30.317 1.00 84.25 206 GLU A O 1
ATOM 1600 N N . GLY A 1 207 ? -10.965 8.163 29.506 1.00 84.25 207 GLY A N 1
ATOM 1601 C CA . GLY A 1 207 ? -10.377 8.496 30.802 1.00 84.25 207 GLY A CA 1
ATOM 1602 C C . GLY A 1 207 ? -9.105 9.333 30.685 1.00 84.25 207 GLY A C 1
ATOM 1603 O O . GLY A 1 207 ? -8.354 9.214 29.711 1.00 84.25 207 GLY A O 1
ATOM 1604 N N . CYS A 1 208 ? -8.854 10.175 31.688 1.00 84.62 208 CYS A N 1
ATOM 1605 C CA . CYS A 1 208 ? -7.644 10.983 31.804 1.00 84.62 208 CYS A CA 1
ATOM 1606 C C . CYS A 1 208 ? -7.155 10.976 33.255 1.00 84.62 208 CYS A C 1
ATOM 1608 O O . CYS A 1 208 ? -7.808 11.524 34.135 1.00 84.62 208 CYS A O 1
ATOM 1610 N N . GLU A 1 209 ? -5.983 10.395 33.501 1.00 84.19 209 GLU A N 1
ATOM 1611 C CA . GLU A 1 209 ? -5.385 10.305 34.836 1.00 84.19 209 GLU A CA 1
ATOM 1612 C C . GLU A 1 209 ? -3.990 10.938 34.848 1.00 84.19 209 GLU A C 1
ATOM 1614 O O . GLU A 1 209 ? -3.283 10.949 33.837 1.00 84.19 209 GLU A O 1
ATOM 1619 N N . HIS A 1 210 ? -3.572 11.484 35.990 1.00 80.38 210 HIS A N 1
ATOM 1620 C CA . HIS A 1 210 ? -2.191 11.935 36.156 1.00 80.38 210 HIS A CA 1
ATOM 1621 C C . HIS A 1 210 ? -1.283 10.709 36.307 1.00 80.38 210 HIS A C 1
ATOM 1623 O O . HIS A 1 210 ? -1.527 9.875 37.179 1.00 80.38 210 HIS A O 1
ATOM 1629 N N . ALA A 1 211 ? -0.258 10.605 35.458 1.00 72.81 211 ALA A N 1
ATOM 1630 C CA . ALA A 1 211 ? 0.691 9.490 35.470 1.00 72.81 211 ALA A CA 1
ATOM 1631 C C . ALA A 1 211 ? 1.791 9.657 36.532 1.00 72.81 211 ALA A C 1
ATOM 1633 O O . ALA A 1 211 ? 2.015 10.801 37.002 1.00 72.81 211 ALA A O 1
#